Protein AF-A0A194X438-F1 (afdb_monomer_lite)

InterPro domains:
  IPR012942 SRR1-like domain [PF07985] (52-177)

Foldseek 3Di:
DDFQAFPPNLVPPPCSLPDPPRDPLVSLLVVLLVVCVVDCQLVVLLVVLVVLCVLQLVPQQQAEEEEDQACDDPCNNLSSNLNSSVRSSQVSSCVSPVNHLQHAEYEDQNHDPVNVVVCVRSSYDYDYPPVSLVVQALSYEYEYAPDPPVRVQVSVVPYQLLRGFKYKYLLVVVCVVVVVPPPPRVVNSCSNPPPLFWDKDQRDDPDPPVPDLPDDDSRSSSPSIMMIGGGDDDPVVVVLVVLVVVLVVLPDDDDSVVSVVLCPLCLVVDDPVVNVVVSVVLSCVVVVVDPQQPQNVCVVPDPDHDDPSNVVSSVVSVVVVVVVVVPDPPPPPVVVVVVPPDD

Organism: Mollisia scopiformis (NCBI:txid149040)

Radius of gyration: 25.29 Å; chains: 1; bounding box: 59×46×74 Å

Secondary structure (DSSP, 8-state):
---PPPSS-GGGSSSTTT-TTS-HHHHHHHHHHHHHHTSSHHHHHHHHHHHHHHHTTTS---EEEEES----TTTHHHHHHHHHHHHHHHHHHHHH-GGGGG-EEEE-TT--HHHHHHHHHTTPEE--TTGGGGG--TTEEEEETT--HHHHHHHHTTS-GGG-SEEEESHHHHHHHHHTT-TTSHHHHHHHH-TTT-EEEEPSS--SSSS------TTGGGTT-EEEE-----HHHHHHHHHHHHHHHTT--S-HHHHHHHHHTTGGGS-HHHHHHHHHHHHHHHTT-----HHHHHHHHSSSPPPHHHHHHHHHHHHHHHHHHTT---TTHHHHHHHTT--

Structure (mmCIF, N/CA/C/O backbone):
data_AF-A0A194X438-F1
#
_entry.id   AF-A0A194X438-F1
#
loop_
_atom_site.group_PDB
_atom_site.id
_atom_site.type_symbol
_atom_site.label_atom_id
_atom_site.label_alt_id
_atom_site.label_comp_id
_atom_site.label_asym_id
_atom_site.label_entity_id
_atom_site.label_seq_id
_atom_site.pdbx_PDB_ins_code
_atom_site.Cartn_x
_atom_site.Cartn_y
_atom_site.Cartn_z
_atom_site.occupancy
_atom_site.B_iso_or_equiv
_atom_site.auth_seq_id
_atom_site.auth_comp_id
_atom_site.auth_asym_id
_atom_site.auth_atom_id
_atom_site.pdbx_PDB_model_num
ATOM 1 N N . MET A 1 1 ? -13.568 -13.175 6.867 1.00 70.62 1 MET A N 1
ATOM 2 C CA . MET A 1 1 ? -12.682 -12.009 6.680 1.00 70.62 1 MET A CA 1
ATOM 3 C C . MET A 1 1 ? -12.094 -11.692 8.039 1.00 70.62 1 MET A C 1
ATOM 5 O O . MET A 1 1 ? -12.871 -11.565 8.975 1.00 70.62 1 MET A O 1
ATOM 9 N N . GLY A 1 2 ? -10.769 -11.725 8.172 1.00 89.81 2 GLY A N 1
ATOM 10 C CA . GLY A 1 2 ? -10.081 -11.497 9.446 1.00 89.81 2 GLY A CA 1
ATOM 11 C C . GLY A 1 2 ? -9.420 -10.122 9.487 1.00 89.81 2 GLY A C 1
ATOM 12 O O . GLY A 1 2 ? -9.150 -9.544 8.436 1.00 89.81 2 GLY A O 1
ATOM 13 N N . PHE A 1 3 ? -9.167 -9.636 10.698 1.00 96.06 3 PHE A N 1
ATOM 14 C CA . PHE A 1 3 ? -8.275 -8.512 10.989 1.00 96.06 3 PHE A CA 1
ATOM 15 C C . PHE A 1 3 ? -7.033 -9.051 11.705 1.00 96.06 3 PHE A C 1
ATOM 17 O O . PHE A 1 3 ? -6.977 -10.242 12.019 1.00 96.06 3 PHE A O 1
ATOM 24 N N . LEU A 1 4 ? -6.054 -8.189 11.981 1.00 95.00 4 LEU A N 1
ATOM 25 C CA . LEU A 1 4 ? -4.974 -8.537 12.904 1.00 95.00 4 LEU A CA 1
ATOM 26 C C . LEU A 1 4 ? -5.554 -8.977 14.255 1.00 95.00 4 LEU A C 1
ATOM 28 O O . LEU A 1 4 ? -6.541 -8.412 14.739 1.00 95.00 4 LEU A O 1
ATOM 32 N N . ASN A 1 5 ? -4.947 -10.020 14.820 1.00 91.12 5 ASN A N 1
ATOM 33 C CA . ASN A 1 5 ? -5.329 -10.547 16.122 1.00 91.12 5 ASN A CA 1
ATOM 34 C C . ASN A 1 5 ? -4.871 -9.593 17.225 1.00 91.12 5 ASN A C 1
ATOM 36 O O . ASN A 1 5 ? -3.810 -8.979 17.125 1.00 91.12 5 ASN A O 1
ATOM 40 N N . THR A 1 6 ? -5.642 -9.539 18.305 1.00 89.19 6 THR A N 1
ATOM 41 C CA . THR A 1 6 ? -5.235 -8.855 19.530 1.00 89.19 6 THR A CA 1
ATOM 42 C C . THR A 1 6 ? -4.402 -9.794 20.409 1.00 89.19 6 THR A C 1
ATOM 44 O O . THR A 1 6 ? -4.716 -10.975 20.556 1.00 89.19 6 THR A O 1
ATOM 47 N N . GLY A 1 7 ? -3.318 -9.285 20.992 1.00 83.31 7 GLY A N 1
ATOM 48 C CA . GLY A 1 7 ? -2.473 -10.008 21.941 1.00 83.31 7 GLY A CA 1
ATOM 49 C C . GLY A 1 7 ? -3.174 -10.202 23.284 1.00 83.31 7 GLY A C 1
ATOM 50 O O . GLY A 1 7 ? -3.055 -11.260 23.903 1.00 83.31 7 GLY A O 1
ATOM 51 N N . ILE A 1 8 ? -3.957 -9.207 23.709 1.00 79.88 8 ILE A N 1
ATOM 52 C CA . ILE A 1 8 ? -4.932 -9.344 24.789 1.00 79.88 8 ILE A CA 1
ATOM 53 C C . ILE A 1 8 ? -6.301 -9.539 24.124 1.00 79.88 8 ILE A C 1
ATOM 55 O O . ILE A 1 8 ? -6.783 -8.575 23.527 1.00 79.88 8 ILE A O 1
ATOM 59 N N . PRO A 1 9 ? -6.926 -10.733 24.217 1.00 66.81 9 PRO A N 1
ATOM 60 C CA . PRO A 1 9 ? -8.156 -11.088 23.501 1.00 66.81 9 PRO A CA 1
ATOM 61 C C . PRO A 1 9 ? -9.383 -10.367 24.079 1.00 66.81 9 PRO A C 1
ATOM 63 O O . PRO A 1 9 ? -10.290 -10.962 24.663 1.00 66.81 9 PRO A O 1
ATOM 66 N N . ASN A 1 10 ? -9.391 -9.047 23.934 1.00 68.31 10 ASN A N 1
ATOM 67 C CA . ASN A 1 10 ? -10.428 -8.136 24.394 1.00 68.31 10 ASN A CA 1
ATOM 68 C C . ASN A 1 10 ? -11.684 -8.232 23.524 1.00 68.31 10 ASN A C 1
ATOM 70 O O . ASN A 1 10 ? -12.777 -7.951 24.000 1.00 68.31 10 ASN A O 1
ATOM 74 N N . ASP A 1 11 ? -11.529 -8.667 22.275 1.00 64.88 11 ASP A N 1
ATOM 75 C CA . ASP A 1 11 ? -12.581 -8.894 21.282 1.00 64.88 11 ASP A CA 1
ATOM 76 C C . ASP A 1 11 ? -13.383 -10.186 21.511 1.00 64.88 11 ASP A C 1
ATOM 78 O O . ASP A 1 11 ? -14.483 -10.327 20.981 1.00 64.88 11 ASP A O 1
ATOM 82 N N . THR A 1 12 ? -12.871 -11.108 22.332 1.00 68.19 12 THR A N 1
ATOM 83 C CA . THR A 1 12 ? -13.559 -12.364 22.688 1.00 68.19 12 THR A CA 1
ATOM 84 C C . THR A 1 12 ? -14.463 -12.256 23.918 1.00 68.19 12 THR A C 1
ATOM 86 O O . THR A 1 12 ? -15.143 -13.224 24.273 1.00 68.19 12 THR A O 1
ATOM 89 N N . ALA A 1 13 ? -14.492 -11.097 24.587 1.00 71.88 13 ALA A N 1
ATOM 90 C CA . ALA A 1 13 ? -15.407 -10.876 25.700 1.00 71.88 13 ALA A CA 1
ATOM 91 C C . ALA A 1 13 ? -16.875 -10.979 25.223 1.00 71.88 13 ALA A C 1
ATOM 93 O O . ALA A 1 13 ? -17.168 -10.601 24.091 1.00 71.88 13 ALA A O 1
ATOM 94 N N . PRO A 1 14 ? -17.825 -11.432 26.068 1.00 73.56 14 PRO A N 1
ATOM 95 C CA . PRO A 1 14 ? -19.238 -11.542 25.679 1.00 73.56 14 PRO A CA 1
ATOM 96 C C . PRO A 1 14 ? -19.862 -10.212 25.230 1.00 73.56 14 PRO A C 1
ATOM 98 O O . PRO A 1 14 ? -20.803 -10.208 24.442 1.00 73.56 14 PRO A O 1
ATOM 101 N N . ASP A 1 15 ? -19.337 -9.099 25.748 1.00 83.69 15 ASP A N 1
ATOM 102 C CA . ASP A 1 15 ? -19.717 -7.736 25.383 1.00 83.69 15 ASP A CA 1
ATOM 103 C C . ASP A 1 15 ? -18.491 -6.809 25.503 1.00 83.69 15 ASP A C 1
ATOM 105 O O . ASP A 1 15 ? -18.269 -6.176 26.542 1.00 83.69 15 ASP A O 1
ATOM 109 N N . PRO A 1 16 ? -17.624 -6.775 24.478 1.00 80.06 16 PRO A N 1
ATOM 110 C CA . PRO A 1 16 ? -16.356 -6.060 24.556 1.00 80.06 16 PRO A CA 1
ATOM 111 C C . PRO A 1 16 ? -16.551 -4.537 24.559 1.00 80.06 16 PRO A C 1
ATOM 113 O O . PRO A 1 16 ? -15.740 -3.814 25.136 1.00 80.06 16 PRO A O 1
ATOM 116 N N . LEU A 1 17 ? -17.658 -4.042 23.991 1.00 86.38 17 LEU A N 1
ATOM 117 C CA . LEU A 1 17 ? -17.970 -2.612 23.930 1.00 86.38 17 LEU A CA 1
ATOM 118 C C . LEU A 1 17 ? -18.389 -2.043 25.290 1.00 86.38 17 LEU A C 1
ATOM 120 O O . LEU A 1 17 ? -18.107 -0.878 25.567 1.00 86.38 17 LEU A O 1
ATOM 124 N N . ASN A 1 18 ? -19.005 -2.857 26.151 1.00 86.25 18 ASN A N 1
ATOM 125 C CA . ASN A 1 18 ? -19.405 -2.447 27.500 1.00 86.25 18 ASN A CA 1
ATOM 126 C C . ASN A 1 18 ? -18.437 -2.917 28.600 1.00 86.25 18 ASN A C 1
ATOM 128 O O . ASN A 1 18 ? -18.652 -2.640 29.782 1.00 86.25 18 ASN A O 1
ATOM 132 N N . ASN A 1 19 ? -17.345 -3.598 28.243 1.00 84.06 19 ASN A N 1
ATOM 133 C CA . ASN A 1 19 ? -16.364 -4.084 29.207 1.00 84.06 19 ASN A CA 1
ATOM 134 C C . ASN A 1 19 ? -15.468 -2.940 29.722 1.00 84.06 19 ASN A C 1
ATOM 136 O O . ASN A 1 19 ? -14.736 -2.307 28.963 1.00 84.06 19 ASN A O 1
ATOM 140 N N . ALA A 1 20 ? -15.495 -2.692 31.034 1.00 85.62 20 ALA A N 1
ATOM 141 C CA . ALA A 1 20 ? -14.697 -1.646 31.682 1.00 85.62 20 ALA A CA 1
ATOM 142 C C . ALA A 1 20 ? -13.175 -1.873 31.589 1.00 85.62 20 ALA A C 1
ATOM 144 O O . ALA A 1 20 ? -12.414 -0.923 31.734 1.00 85.62 20 ALA A O 1
ATOM 145 N N . ASN A 1 21 ? -12.734 -3.109 31.336 1.00 86.50 21 ASN A N 1
ATOM 146 C CA . ASN A 1 21 ? -11.316 -3.456 31.223 1.00 86.50 21 ASN A CA 1
ATOM 147 C C . ASN A 1 21 ? -10.749 -3.246 29.812 1.00 86.50 21 ASN A C 1
ATOM 149 O O . ASN A 1 21 ? -9.543 -3.381 29.618 1.00 86.50 21 ASN A O 1
ATOM 153 N N . VAL A 1 22 ? -11.600 -2.949 28.826 1.00 86.62 22 VAL A N 1
ATOM 154 C CA . VAL A 1 22 ? -11.166 -2.668 27.455 1.00 86.62 22 VAL A CA 1
ATOM 155 C C . VAL A 1 22 ? -10.916 -1.161 27.328 1.00 86.62 22 VAL A C 1
ATOM 157 O O . VAL A 1 22 ? -11.828 -0.386 27.630 1.00 86.62 22 VAL A O 1
ATOM 160 N N . PRO A 1 23 ? -9.718 -0.722 26.895 1.00 91.69 23 PRO A N 1
ATOM 161 C CA . PRO A 1 23 ? -9.436 0.693 26.668 1.00 91.69 23 PRO A CA 1
ATOM 162 C C . PRO A 1 23 ? -10.434 1.333 25.694 1.00 91.69 23 PRO A C 1
ATOM 164 O O . PRO A 1 23 ? -10.858 0.698 24.728 1.00 91.69 23 PRO A O 1
ATOM 167 N N . GLU A 1 24 ? -10.781 2.605 25.904 1.00 93.00 24 GLU A N 1
ATOM 168 C CA . GLU A 1 24 ? -11.763 3.305 25.059 1.00 93.00 24 GLU A CA 1
ATOM 169 C C . GLU A 1 24 ? -11.352 3.346 23.581 1.00 93.00 24 GLU A C 1
ATOM 171 O O . GLU A 1 24 ? -12.199 3.171 22.707 1.00 93.00 24 GLU A O 1
ATOM 176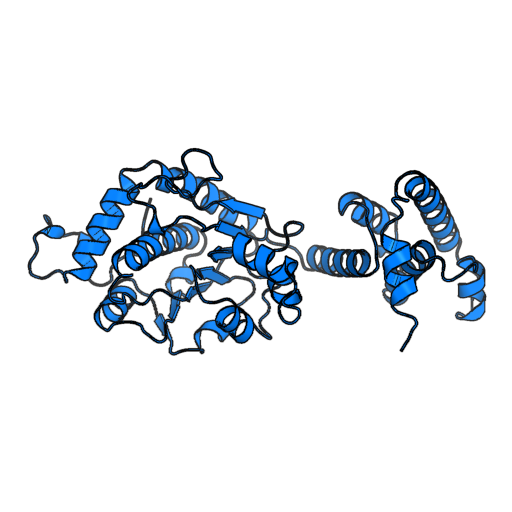 N N . LEU A 1 25 ? -10.056 3.489 23.284 1.00 94.12 25 LEU A N 1
ATOM 177 C CA . LEU A 1 25 ? -9.565 3.471 21.904 1.00 94.12 25 LEU A CA 1
ATOM 178 C C . LEU A 1 25 ? -9.780 2.105 21.224 1.00 94.12 25 LEU A C 1
ATOM 180 O O . LEU A 1 25 ? -10.182 2.051 20.064 1.00 94.12 25 LEU A O 1
ATOM 184 N N . GLU A 1 26 ? -9.597 1.001 21.956 1.00 94.06 26 GLU A N 1
ATOM 185 C CA . GLU A 1 26 ? -9.871 -0.354 21.453 1.00 94.06 26 GLU A CA 1
ATOM 186 C C . GLU A 1 26 ? -11.380 -0.557 21.233 1.00 94.06 26 GLU A C 1
ATOM 188 O O . GLU A 1 26 ? -11.784 -1.116 20.216 1.00 94.06 26 GLU A O 1
ATOM 193 N N . LYS A 1 27 ? -12.243 -0.033 22.117 1.00 93.44 27 LYS A N 1
ATOM 194 C CA . LYS A 1 27 ? -13.702 -0.044 21.891 1.00 93.44 27 LYS A CA 1
ATOM 195 C C . LYS A 1 27 ? -14.081 0.719 20.626 1.00 93.44 27 LYS A C 1
ATOM 197 O O . LYS A 1 27 ? -14.910 0.236 19.857 1.00 93.44 27 LYS A O 1
ATOM 202 N N . SER A 1 28 ? -13.480 1.884 20.394 1.00 94.94 28 SER A N 1
ATOM 203 C CA . SER A 1 28 ? -13.694 2.664 19.172 1.00 94.94 28 SER A CA 1
ATOM 204 C C . SER A 1 28 ? -13.231 1.902 17.930 1.00 94.94 28 SER A C 1
ATOM 206 O O . SER A 1 28 ? -13.975 1.838 16.954 1.00 94.94 28 SER A O 1
ATOM 208 N N . LEU A 1 29 ? -12.071 1.235 17.979 1.00 95.12 29 LEU A N 1
ATOM 209 C CA . LEU A 1 29 ? -11.618 0.358 16.895 1.00 95.12 29 LEU A CA 1
ATOM 210 C C . LEU A 1 29 ? -12.619 -0.774 16.622 1.00 95.12 29 LEU A C 1
ATOM 212 O O . LEU A 1 29 ? -12.930 -1.057 15.467 1.00 95.12 29 LEU A O 1
ATOM 216 N N . LEU A 1 30 ? -13.146 -1.421 17.667 1.00 93.94 30 LEU A N 1
ATOM 217 C CA . LEU A 1 30 ? -14.146 -2.482 17.527 1.00 93.94 30 LEU A CA 1
ATOM 218 C C . LEU A 1 30 ? -15.446 -1.976 16.889 1.00 93.94 30 LEU A C 1
ATOM 220 O O . LEU A 1 30 ? -16.010 -2.684 16.054 1.00 93.94 30 LEU A O 1
ATOM 224 N N . ARG A 1 31 ? -15.898 -0.760 17.225 1.00 94.38 31 ARG A N 1
ATOM 225 C CA . ARG A 1 31 ? -17.045 -0.124 16.551 1.00 94.38 31 ARG A CA 1
ATOM 226 C C . ARG A 1 31 ? -16.757 0.086 15.067 1.00 94.38 31 ARG A C 1
ATOM 228 O O . ARG A 1 31 ? -17.538 -0.378 14.244 1.00 94.38 31 ARG A O 1
ATOM 235 N N . TRP A 1 32 ? -15.602 0.654 14.717 1.00 95.25 32 TRP A N 1
ATOM 236 C CA . TRP A 1 32 ? -15.208 0.830 13.314 1.00 95.25 32 TRP A CA 1
ATOM 237 C C . TRP A 1 32 ? -15.096 -0.498 12.557 1.00 95.25 32 TRP A C 1
ATOM 239 O O . TRP A 1 32 ? -15.541 -0.587 11.417 1.00 95.25 32 TRP A O 1
ATOM 249 N N . LYS A 1 33 ? -14.583 -1.565 13.188 1.00 95.19 33 LYS A N 1
ATOM 250 C CA . LYS A 1 33 ? -14.590 -2.918 12.603 1.00 95.19 33 LYS A CA 1
ATOM 251 C C . LYS A 1 33 ? -16.018 -3.408 12.338 1.00 95.19 33 LYS A C 1
ATOM 253 O O . LYS A 1 33 ? -16.268 -3.959 11.269 1.00 95.19 33 LYS A O 1
ATOM 258 N N . GLN A 1 34 ? -16.946 -3.221 13.280 1.00 94.00 34 GLN A N 1
ATOM 259 C CA . GLN A 1 34 ? -18.353 -3.606 13.106 1.00 94.00 34 GLN A CA 1
ATOM 260 C C . GLN A 1 34 ? -19.025 -2.816 11.978 1.00 94.00 34 GLN A C 1
ATOM 262 O O . GLN A 1 34 ? -19.687 -3.415 11.133 1.00 94.00 34 GLN A O 1
ATOM 267 N N . GLU A 1 35 ? -18.821 -1.500 11.932 1.00 93.88 35 GLU A N 1
ATOM 268 C CA . GLU A 1 35 ? -19.366 -0.630 10.886 1.00 93.88 35 GLU A CA 1
ATOM 269 C C . GLU A 1 35 ? -18.799 -0.981 9.511 1.00 93.88 35 GLU A C 1
ATOM 271 O O . GLU A 1 35 ? -19.555 -1.159 8.560 1.00 93.88 35 GLU A O 1
ATOM 276 N N . TRP A 1 36 ? -17.483 -1.176 9.410 1.00 94.56 36 TRP A N 1
ATOM 277 C CA . TRP A 1 36 ? -16.820 -1.606 8.183 1.00 94.56 36 TRP A CA 1
ATOM 278 C C . TRP A 1 36 ? -17.367 -2.947 7.679 1.00 94.56 36 TRP A C 1
ATOM 280 O O . TRP A 1 36 ? -17.745 -3.058 6.511 1.00 94.56 36 TRP A O 1
ATOM 290 N N . LEU A 1 37 ? -17.496 -3.945 8.563 1.00 94.44 37 LEU A N 1
ATOM 291 C CA . LEU A 1 37 ? -18.059 -5.259 8.233 1.00 94.44 37 LEU A CA 1
ATOM 292 C C . LEU A 1 37 ? -19.540 -5.224 7.828 1.00 94.44 37 LEU A C 1
ATOM 294 O O . LEU A 1 37 ? -19.996 -6.152 7.161 1.00 94.44 37 LEU A O 1
ATOM 298 N N . ALA A 1 38 ? -20.286 -4.191 8.222 1.00 93.56 38 ALA A N 1
ATOM 299 C CA . ALA A 1 38 ? -21.681 -4.011 7.825 1.00 93.56 38 ALA A CA 1
ATOM 300 C C . ALA A 1 38 ? -21.836 -3.471 6.389 1.00 93.56 38 ALA A C 1
ATOM 302 O O . ALA A 1 38 ? -22.941 -3.488 5.846 1.00 93.56 38 ALA A O 1
ATOM 303 N N . THR A 1 39 ? -20.750 -3.005 5.765 1.00 92.19 39 THR A N 1
ATOM 304 C CA . THR A 1 39 ? -20.740 -2.527 4.374 1.00 92.19 39 THR A CA 1
ATOM 305 C C . THR A 1 39 ? -20.409 -3.645 3.373 1.00 92.19 39 THR A C 1
ATOM 307 O O . THR A 1 39 ? -20.091 -4.776 3.740 1.00 92.19 39 THR A O 1
ATOM 310 N N . GLN A 1 40 ? -20.443 -3.329 2.073 1.00 91.50 40 GLN A N 1
ATOM 311 C CA . GLN A 1 40 ? -19.964 -4.226 1.009 1.00 91.50 40 GLN A CA 1
ATOM 312 C C . GLN A 1 40 ? -18.437 -4.183 0.803 1.00 91.50 40 GLN A C 1
ATOM 314 O O . GLN A 1 40 ? -17.861 -5.101 0.212 1.00 91.50 40 GLN A O 1
ATOM 319 N N . TYR A 1 41 ? -17.771 -3.143 1.311 1.00 93.81 41 TYR A N 1
ATOM 320 C CA . TYR A 1 41 ? -16.358 -2.856 1.063 1.00 93.81 41 TYR A CA 1
ATOM 321 C C . TYR A 1 41 ? -15.381 -3.947 1.525 1.00 93.81 41 TYR A C 1
ATOM 323 O O . TYR A 1 41 ? -14.453 -4.236 0.768 1.00 93.81 41 TYR A O 1
ATOM 331 N N . PRO A 1 42 ? -15.577 -4.645 2.667 1.00 95.44 42 PRO A N 1
ATOM 332 C CA . PRO A 1 42 ? -14.698 -5.746 3.060 1.00 95.44 42 PRO A CA 1
ATOM 333 C C . PRO A 1 42 ? -14.599 -6.847 1.996 1.00 95.44 42 PRO A C 1
ATOM 335 O O . PRO A 1 42 ? -13.518 -7.399 1.781 1.00 95.44 42 PRO A O 1
ATOM 338 N N . VAL A 1 43 ? -15.718 -7.156 1.326 1.00 94.38 43 VAL A N 1
ATOM 339 C CA . VAL A 1 43 ? -15.797 -8.189 0.281 1.00 94.38 43 VAL A CA 1
ATOM 340 C C . VAL A 1 43 ? -15.104 -7.718 -0.994 1.00 94.38 43 VAL A C 1
ATOM 342 O O . VAL A 1 43 ? -14.415 -8.498 -1.651 1.00 94.38 43 VAL A O 1
ATOM 345 N N . GLU A 1 44 ? -15.279 -6.451 -1.363 1.00 94.62 44 GLU A N 1
ATOM 346 C CA . GLU A 1 44 ? -14.599 -5.856 -2.515 1.00 94.62 44 GLU A CA 1
ATOM 347 C C . GLU A 1 44 ? -13.089 -5.796 -2.296 1.00 94.62 44 GLU A C 1
ATOM 349 O O . GLU A 1 44 ? -12.328 -6.264 -3.145 1.00 94.62 44 GLU A O 1
ATOM 354 N N . LEU A 1 45 ? -12.661 -5.337 -1.118 1.00 96.12 45 LEU A N 1
ATOM 355 C CA . LEU A 1 45 ? -11.259 -5.307 -0.722 1.00 96.12 45 LEU A CA 1
ATOM 356 C C . LEU A 1 45 ? -10.662 -6.714 -0.749 1.00 96.12 45 LEU A C 1
ATOM 358 O O . LEU A 1 45 ? -9.564 -6.906 -1.262 1.00 96.12 45 LEU A O 1
ATOM 362 N N . GLN A 1 46 ? -11.404 -7.720 -0.278 1.00 96.69 46 GLN A N 1
ATOM 363 C CA . GLN A 1 46 ? -10.952 -9.107 -0.336 1.00 96.69 46 GLN A CA 1
ATOM 364 C C . GLN A 1 46 ? -10.685 -9.595 -1.763 1.00 96.69 46 GLN A C 1
ATOM 366 O O . GLN A 1 46 ? -9.716 -10.319 -1.988 1.00 96.69 46 GLN A O 1
ATOM 371 N N . LYS A 1 47 ? -11.504 -9.198 -2.743 1.00 96.56 47 LYS A N 1
ATOM 372 C CA . LYS A 1 47 ? -11.264 -9.554 -4.152 1.00 96.56 47 LYS A CA 1
ATOM 373 C C . LYS A 1 47 ? -9.974 -8.921 -4.674 1.00 96.56 47 LYS A C 1
ATOM 375 O O . LYS A 1 47 ? -9.217 -9.595 -5.369 1.00 96.56 47 LYS A O 1
ATOM 380 N N . VAL A 1 48 ? -9.718 -7.657 -4.326 1.00 96.94 48 VAL A N 1
ATOM 381 C CA . VAL A 1 48 ? -8.489 -6.948 -4.722 1.00 96.94 48 VAL A CA 1
ATOM 382 C C . VAL A 1 48 ? -7.267 -7.596 -4.071 1.00 96.94 48 VAL A C 1
ATOM 384 O O . VAL A 1 48 ? -6.342 -7.984 -4.778 1.00 96.94 48 VAL A O 1
ATOM 387 N N . VAL A 1 49 ? -7.288 -7.817 -2.753 1.00 98.00 49 VAL A N 1
ATOM 388 C CA . VAL A 1 49 ? -6.173 -8.452 -2.030 1.00 98.00 49 VAL A CA 1
ATOM 389 C C . VAL A 1 49 ? -5.930 -9.880 -2.513 1.00 98.00 49 VAL A C 1
ATOM 391 O O . VAL A 1 49 ? -4.780 -10.285 -2.661 1.00 98.00 49 VAL A O 1
ATOM 394 N N . ARG A 1 50 ? -6.982 -10.642 -2.840 1.00 97.50 50 ARG A N 1
ATOM 395 C CA . ARG A 1 50 ? -6.815 -11.979 -3.422 1.00 97.50 50 ARG A CA 1
ATOM 396 C C . ARG A 1 50 ? -6.078 -11.931 -4.758 1.00 97.50 50 ARG A C 1
ATOM 398 O O . ARG A 1 50 ? -5.166 -12.724 -4.957 1.00 97.50 50 ARG A O 1
ATOM 405 N N . ARG A 1 51 ? -6.428 -10.982 -5.631 1.00 97.12 51 ARG A N 1
ATOM 406 C CA . ARG A 1 51 ? -5.714 -10.770 -6.895 1.00 97.12 51 ARG A CA 1
ATOM 407 C C . ARG A 1 51 ? -4.248 -10.402 -6.660 1.00 97.12 51 ARG A C 1
ATOM 409 O O . ARG A 1 51 ? -3.399 -10.945 -7.349 1.00 97.12 51 ARG A O 1
ATOM 416 N N . ILE A 1 52 ? -3.954 -9.545 -5.680 1.00 97.44 52 ILE A N 1
ATOM 417 C CA . ILE A 1 52 ? -2.574 -9.185 -5.305 1.00 97.44 52 ILE A CA 1
ATOM 418 C C . ILE A 1 52 ? -1.786 -10.423 -4.864 1.00 97.44 52 ILE A C 1
ATOM 420 O O . ILE A 1 52 ? -0.651 -10.606 -5.290 1.00 97.44 52 ILE A O 1
ATOM 424 N N . ILE A 1 53 ? -2.391 -11.283 -4.037 1.00 97.38 53 ILE A N 1
ATOM 425 C CA . ILE A 1 53 ? -1.784 -12.548 -3.602 1.00 97.38 53 ILE A CA 1
ATOM 426 C C . ILE A 1 53 ? -1.470 -13.434 -4.809 1.00 97.38 53 ILE A C 1
ATOM 428 O O . ILE A 1 53 ? -0.345 -13.905 -4.926 1.00 97.38 53 ILE A O 1
ATOM 432 N N . ASP A 1 54 ? -2.435 -13.629 -5.712 1.00 96.25 54 ASP A N 1
ATOM 433 C CA . ASP A 1 54 ? -2.253 -14.478 -6.893 1.00 96.25 54 ASP A CA 1
ATOM 434 C C . ASP A 1 54 ? -1.180 -13.890 -7.844 1.00 96.25 54 ASP A C 1
ATOM 436 O O . ASP A 1 54 ? -0.307 -14.610 -8.323 1.00 96.25 54 ASP A O 1
ATOM 440 N N . ASP A 1 55 ? -1.182 -12.569 -8.056 1.00 94.69 55 ASP A N 1
ATOM 441 C CA . ASP A 1 55 ? -0.187 -11.840 -8.859 1.00 94.69 55 ASP A CA 1
ATOM 442 C C . ASP A 1 55 ? 1.230 -11.889 -8.249 1.00 94.69 55 ASP A C 1
ATOM 444 O O . ASP A 1 55 ? 2.216 -11.642 -8.951 1.00 94.69 55 ASP A O 1
ATOM 448 N N . ARG A 1 56 ? 1.349 -12.175 -6.946 1.00 94.62 56 ARG A N 1
ATOM 449 C CA . ARG A 1 56 ? 2.610 -12.200 -6.192 1.00 94.62 56 ARG A CA 1
ATOM 450 C C . ARG A 1 56 ? 2.946 -13.558 -5.575 1.00 94.62 56 ARG A C 1
ATOM 452 O O . ARG A 1 56 ? 3.811 -13.617 -4.709 1.00 94.62 56 ARG A O 1
ATOM 459 N N . ASP A 1 57 ? 2.345 -14.649 -6.041 1.00 94.62 57 ASP A N 1
ATOM 460 C CA . ASP A 1 57 ? 2.571 -15.998 -5.491 1.00 94.62 57 ASP A CA 1
ATOM 461 C C . ASP A 1 57 ? 4.064 -16.393 -5.468 1.00 94.62 57 ASP A C 1
ATOM 463 O O . ASP A 1 57 ? 4.561 -16.950 -4.492 1.00 94.62 57 ASP A O 1
ATOM 467 N N . ALA A 1 58 ? 4.822 -16.006 -6.502 1.00 92.06 58 ALA A N 1
ATOM 468 C CA . ALA A 1 58 ? 6.261 -16.268 -6.588 1.00 92.06 58 ALA A CA 1
ATOM 469 C C . ALA A 1 58 ? 7.127 -15.378 -5.673 1.00 92.06 58 ALA A C 1
ATOM 471 O O . ALA A 1 58 ? 8.263 -15.739 -5.364 1.00 92.06 58 ALA A O 1
ATOM 472 N N . GLN A 1 59 ? 6.627 -14.205 -5.270 1.00 93.62 59 GLN A N 1
ATOM 473 C CA . GLN A 1 59 ? 7.317 -13.249 -4.393 1.00 93.62 59 GLN A CA 1
ATOM 474 C C . GLN A 1 59 ? 6.311 -12.631 -3.408 1.00 93.62 59 GLN A C 1
ATOM 476 O O . GLN A 1 59 ? 5.917 -11.463 -3.568 1.00 93.62 59 GLN A O 1
ATOM 481 N N . PRO A 1 60 ? 5.846 -13.418 -2.416 1.00 96.19 60 PRO A N 1
ATOM 482 C CA . PRO A 1 60 ? 4.812 -12.972 -1.498 1.00 96.19 60 PRO A CA 1
ATOM 483 C C . PRO A 1 60 ? 5.274 -11.776 -0.671 1.00 96.19 60 PRO A C 1
ATOM 485 O O . PRO A 1 60 ? 6.440 -11.677 -0.290 1.00 96.19 60 PRO A O 1
ATOM 488 N N . ILE A 1 61 ? 4.334 -10.896 -0.333 1.00 97.50 61 ILE A N 1
ATOM 489 C CA . ILE A 1 61 ? 4.588 -9.766 0.566 1.00 97.50 61 ILE A CA 1
ATOM 490 C C . ILE A 1 61 ? 5.018 -10.314 1.931 1.00 97.50 61 ILE A C 1
ATOM 492 O O . ILE A 1 61 ? 4.331 -11.160 2.508 1.00 97.50 61 ILE A O 1
ATOM 496 N N . SER A 1 62 ? 6.171 -9.869 2.426 1.00 97.50 62 SER A N 1
ATOM 497 C CA . SER A 1 62 ? 6.815 -10.394 3.641 1.00 97.50 62 SER A CA 1
ATOM 498 C C . SER A 1 62 ? 7.028 -9.348 4.727 1.00 97.50 62 SER A C 1
ATOM 500 O O . SER A 1 62 ? 7.424 -9.713 5.834 1.00 97.50 62 SER A O 1
ATOM 502 N N . ASN A 1 63 ? 6.775 -8.079 4.415 1.00 98.06 63 ASN A N 1
ATOM 503 C CA . ASN A 1 63 ? 6.875 -6.959 5.337 1.00 98.06 63 ASN A CA 1
ATOM 504 C C . ASN A 1 63 ? 5.719 -5.972 5.109 1.00 98.06 63 ASN A C 1
ATOM 506 O O . ASN A 1 63 ? 5.259 -5.808 3.976 1.00 98.06 63 ASN A O 1
ATOM 510 N N . ALA A 1 64 ? 5.246 -5.319 6.167 1.00 98.56 64 ALA A N 1
ATOM 511 C CA . ALA A 1 64 ? 4.270 -4.239 6.099 1.00 98.56 64 ALA A CA 1
ATOM 512 C C . ALA A 1 64 ? 4.773 -3.027 6.884 1.00 98.56 64 ALA A C 1
ATOM 514 O O . ALA A 1 64 ? 5.090 -3.139 8.065 1.00 98.56 64 ALA A O 1
ATOM 515 N N . VAL A 1 65 ? 4.782 -1.864 6.242 1.00 98.44 65 VAL A N 1
ATOM 516 C CA . VAL A 1 65 ? 5.166 -0.585 6.843 1.00 98.44 65 VAL A CA 1
ATOM 517 C C . VAL A 1 65 ? 3.958 0.341 6.804 1.00 98.44 65 VAL A C 1
ATOM 519 O O . VAL A 1 65 ? 3.404 0.595 5.739 1.00 98.44 65 VAL A O 1
ATOM 522 N N . CYS A 1 66 ? 3.539 0.840 7.961 1.00 98.44 66 CYS A N 1
ATOM 523 C CA . CYS A 1 66 ? 2.422 1.763 8.116 1.00 98.44 66 CYS A CA 1
ATOM 524 C C . CYS A 1 66 ? 2.924 3.114 8.628 1.00 98.44 66 CYS A C 1
ATOM 526 O O . CYS A 1 66 ? 3.531 3.196 9.697 1.00 98.44 66 CYS A O 1
ATOM 528 N N . LEU A 1 67 ? 2.639 4.181 7.891 1.00 97.62 67 LEU A N 1
ATOM 529 C CA . LEU A 1 67 ? 3.083 5.539 8.187 1.00 97.62 67 LEU A CA 1
ATOM 530 C C . LEU A 1 67 ? 1.879 6.463 8.409 1.00 97.62 67 LEU A C 1
ATOM 532 O O . LEU A 1 67 ? 0.834 6.268 7.797 1.00 97.62 67 LEU A O 1
ATOM 536 N N . GLY A 1 68 ? 2.027 7.489 9.249 1.00 94.00 68 GLY A N 1
ATOM 537 C CA . GLY A 1 68 ? 1.075 8.612 9.302 1.00 94.00 68 GLY A CA 1
ATOM 538 C C . GLY A 1 68 ? -0.203 8.393 10.124 1.00 94.00 68 GLY A C 1
ATOM 539 O O . GLY A 1 68 ? -1.120 9.209 10.052 1.00 94.00 68 GLY A O 1
ATOM 540 N N . ILE A 1 69 ? -0.298 7.297 10.889 1.00 94.69 69 ILE A N 1
ATOM 541 C CA . ILE A 1 69 ? -1.441 7.018 11.771 1.00 94.69 69 ILE A CA 1
ATOM 542 C C . ILE A 1 69 ? -1.041 7.318 13.220 1.00 94.69 69 ILE A C 1
ATOM 544 O O . ILE A 1 69 ? -0.347 6.530 13.867 1.00 94.69 69 ILE A O 1
ATOM 548 N N . SER A 1 70 ? -1.495 8.458 13.742 1.00 92.69 70 SER A N 1
ATOM 549 C CA . SER A 1 70 ? -1.022 9.011 15.019 1.00 92.69 70 SER A CA 1
ATOM 550 C C . SER A 1 70 ? -2.049 8.934 16.151 1.00 92.69 70 SER A C 1
ATOM 552 O O . SER A 1 70 ? -1.681 8.828 17.326 1.00 92.69 70 SER A O 1
ATOM 554 N N . GLY A 1 71 ? -3.344 8.979 15.819 1.00 90.31 71 GLY A N 1
ATOM 555 C CA . GLY A 1 71 ? -4.423 9.110 16.796 1.00 90.31 71 GLY A CA 1
ATOM 556 C C . GLY A 1 71 ? -4.517 10.514 17.396 1.00 90.31 71 GLY A C 1
ATOM 557 O O . GLY A 1 71 ? -4.954 10.662 18.536 1.00 90.31 71 GLY A O 1
ATOM 558 N N . GLN A 1 72 ? -4.066 11.541 16.674 1.00 92.88 72 GLN A N 1
ATOM 559 C CA . GLN A 1 72 ? -4.146 12.924 17.131 1.00 92.88 72 GLN A CA 1
ATOM 560 C C . GLN A 1 72 ? -5.585 13.428 17.292 1.00 92.88 72 GLN A C 1
ATOM 562 O O . GLN A 1 72 ? -6.551 12.934 16.698 1.00 92.88 72 GLN A O 1
ATOM 567 N N . GLN A 1 73 ? -5.731 14.479 18.104 1.00 88.00 73 GLN A N 1
ATOM 568 C CA . GLN A 1 73 ? -7.016 15.138 18.292 1.00 88.00 73 GLN A CA 1
ATOM 569 C C . GLN A 1 73 ? -7.521 15.702 16.956 1.00 88.00 73 GLN A C 1
ATOM 571 O O . GLN A 1 73 ? -6.842 16.488 16.305 1.00 88.00 73 GLN A O 1
ATOM 576 N N . GLY A 1 74 ? -8.737 15.314 16.570 1.00 89.06 74 GLY A N 1
ATOM 577 C CA . GLY A 1 74 ? -9.353 15.714 15.302 1.00 89.06 74 GLY A CA 1
ATOM 578 C C . GLY A 1 74 ? -9.109 14.746 14.140 1.00 89.06 74 GLY A C 1
ATOM 579 O O . GLY A 1 74 ? -9.845 14.817 13.161 1.00 89.06 74 GLY A O 1
ATOM 580 N N . THR A 1 75 ? -8.159 13.809 14.257 1.00 91.06 75 THR A N 1
ATOM 581 C CA . THR A 1 75 ? -7.905 12.770 13.239 1.00 91.06 75 THR A CA 1
ATOM 582 C C . THR A 1 75 ? -8.170 11.352 13.733 1.00 91.06 75 THR A C 1
ATOM 584 O O . THR A 1 75 ? -8.283 10.453 12.910 1.00 91.06 75 THR A O 1
ATOM 587 N N . GLN A 1 76 ? -8.326 11.141 15.045 1.00 94.00 76 GLN A N 1
ATOM 588 C CA . GLN A 1 76 ? -8.431 9.809 15.653 1.00 94.00 76 GLN A CA 1
ATOM 589 C C . GLN A 1 76 ? -9.419 8.860 14.953 1.00 94.00 76 GLN A C 1
ATOM 591 O O . GLN A 1 76 ? -9.071 7.714 14.700 1.00 94.00 76 GLN A O 1
ATOM 596 N N . ASP A 1 77 ? -10.631 9.309 14.617 1.00 93.25 77 ASP A N 1
ATOM 597 C CA . ASP A 1 77 ? -11.624 8.447 13.959 1.00 93.25 77 ASP A CA 1
ATOM 598 C C . ASP A 1 77 ? -11.182 8.015 12.556 1.00 93.25 77 ASP A C 1
ATOM 600 O O . ASP A 1 77 ? -11.297 6.844 12.193 1.00 93.25 77 ASP A O 1
ATOM 604 N N . ARG A 1 78 ? -10.605 8.946 11.789 1.00 93.44 78 ARG A N 1
ATOM 605 C CA . ARG A 1 78 ? -10.012 8.662 10.478 1.00 93.44 78 ARG A CA 1
ATOM 606 C C . ARG A 1 78 ? -8.850 7.677 10.618 1.00 93.44 78 ARG A C 1
ATOM 608 O O . ARG A 1 78 ? -8.787 6.706 9.873 1.00 93.44 78 ARG A O 1
ATOM 615 N N . ASP A 1 79 ? -7.966 7.916 11.577 1.00 95.81 79 ASP A N 1
ATOM 616 C CA . ASP A 1 79 ? -6.772 7.111 11.835 1.00 95.81 79 ASP A CA 1
ATOM 617 C C . ASP A 1 79 ? -7.149 5.672 12.257 1.00 95.81 79 ASP A C 1
ATOM 619 O O . ASP A 1 79 ? -6.566 4.698 11.779 1.00 95.81 79 ASP A O 1
ATOM 623 N N . LEU A 1 80 ? -8.189 5.510 13.086 1.00 96.62 80 LEU A N 1
ATOM 624 C CA . LEU A 1 80 ? -8.732 4.195 13.447 1.00 96.62 80 LEU A CA 1
ATOM 625 C C . LEU A 1 80 ? -9.345 3.482 12.245 1.00 96.62 80 LEU A C 1
ATOM 627 O O . LEU A 1 80 ? -9.101 2.292 12.057 1.00 96.62 80 LEU A O 1
ATOM 631 N N . LEU A 1 81 ? -10.117 4.189 11.419 1.00 95.38 81 LEU A N 1
ATOM 632 C CA . LEU A 1 81 ? -10.700 3.618 10.209 1.00 95.38 81 LEU A CA 1
ATOM 633 C C . LEU A 1 81 ? -9.616 3.163 9.214 1.00 95.38 81 LEU A C 1
ATOM 635 O O . LEU A 1 81 ? -9.697 2.068 8.656 1.00 95.38 81 LEU A O 1
ATOM 639 N N . GLN A 1 82 ? -8.562 3.959 9.037 1.00 96.25 82 GLN A N 1
ATOM 640 C CA . GLN A 1 82 ? -7.388 3.583 8.247 1.00 96.25 82 GLN A CA 1
ATOM 641 C C . GLN A 1 82 ? -6.707 2.333 8.815 1.00 96.25 82 GLN A C 1
ATOM 643 O O . GLN A 1 82 ? -6.370 1.418 8.060 1.00 96.25 82 GLN A O 1
ATOM 648 N N . PHE A 1 83 ? -6.589 2.232 10.142 1.00 97.81 83 PHE A N 1
ATOM 649 C CA . PHE A 1 83 ? -6.054 1.036 10.786 1.00 97.81 83 PHE A CA 1
ATOM 650 C C . PHE A 1 83 ? -6.957 -0.200 10.621 1.00 97.81 83 PHE A C 1
ATOM 652 O O . PHE A 1 83 ? -6.450 -1.311 10.444 1.00 97.81 83 PHE A O 1
ATOM 659 N N . VAL A 1 84 ? -8.288 -0.047 10.600 1.00 97.44 84 VAL A N 1
ATOM 660 C CA . VAL A 1 84 ? -9.217 -1.148 10.270 1.00 97.44 84 VAL A CA 1
ATOM 661 C C . VAL A 1 84 ? -8.890 -1.726 8.895 1.00 97.44 84 VAL A C 1
ATOM 663 O O . VAL A 1 84 ? -8.726 -2.942 8.770 1.00 97.44 84 VAL A O 1
ATOM 666 N N . VAL A 1 85 ? -8.725 -0.873 7.884 1.00 97.56 85 VAL A N 1
ATOM 667 C CA . VAL A 1 85 ? -8.381 -1.310 6.524 1.00 97.56 85 VAL A CA 1
ATOM 668 C C . VAL A 1 85 ? -7.002 -1.954 6.482 1.00 97.56 85 VAL A C 1
ATOM 670 O O . VAL A 1 85 ? -6.874 -3.078 5.992 1.00 97.56 85 VAL A O 1
ATOM 673 N N . PHE A 1 86 ? -5.985 -1.283 7.030 1.00 98.44 86 PHE A N 1
ATOM 674 C CA . PHE A 1 86 ? -4.624 -1.812 7.103 1.00 98.44 86 PHE A CA 1
ATOM 675 C C . PHE A 1 86 ? -4.611 -3.209 7.736 1.00 98.44 86 PHE A C 1
ATOM 677 O O . PHE A 1 86 ? -4.119 -4.165 7.136 1.00 98.44 86 PHE A O 1
ATOM 684 N N . SER A 1 87 ? -5.245 -3.361 8.901 1.00 98.25 87 SER A N 1
ATOM 685 C CA . SER A 1 87 ? -5.293 -4.633 9.623 1.00 98.25 87 SER A CA 1
ATOM 686 C C . SER A 1 87 ? -6.016 -5.740 8.845 1.00 98.25 87 SER A C 1
ATOM 688 O O . SER A 1 87 ? -5.600 -6.898 8.917 1.00 98.25 87 SER A O 1
ATOM 690 N N . GLN A 1 88 ? -7.055 -5.420 8.062 1.00 98.06 88 GLN A N 1
ATOM 691 C CA . GLN A 1 88 ? -7.714 -6.402 7.198 1.00 98.06 88 GLN A CA 1
ATOM 692 C C . GLN A 1 88 ? -6.830 -6.809 6.012 1.00 98.06 88 GLN A C 1
ATOM 694 O O . GLN A 1 88 ? -6.808 -7.987 5.650 1.00 98.06 88 GLN A O 1
ATOM 699 N N . ILE A 1 89 ? -6.119 -5.865 5.385 1.00 98.56 89 ILE A N 1
ATOM 700 C CA . ILE A 1 89 ? -5.198 -6.167 4.278 1.00 98.56 89 ILE A CA 1
ATOM 701 C C . ILE A 1 89 ? -4.080 -7.079 4.785 1.00 98.56 89 ILE A C 1
ATOM 703 O O . ILE A 1 89 ? -3.873 -8.153 4.220 1.00 98.56 89 ILE A O 1
ATOM 707 N N . VAL A 1 90 ? -3.421 -6.710 5.888 1.00 98.56 90 VAL A N 1
ATOM 708 C CA . VAL A 1 90 ? -2.320 -7.499 6.459 1.00 98.56 90 VAL A CA 1
ATOM 709 C C . VAL A 1 90 ? -2.788 -8.898 6.852 1.00 98.56 90 VAL A C 1
ATOM 711 O O . VAL A 1 90 ? -2.143 -9.874 6.479 1.00 98.56 90 VAL A O 1
ATOM 714 N N . ALA A 1 91 ? -3.934 -9.038 7.525 1.00 98.06 91 ALA A N 1
ATOM 715 C CA . ALA A 1 91 ? -4.461 -10.354 7.896 1.00 98.06 91 ALA A CA 1
ATOM 716 C C . ALA A 1 91 ? -4.768 -11.240 6.676 1.00 98.06 91 ALA A C 1
ATOM 718 O O . ALA A 1 91 ? -4.623 -12.461 6.731 1.00 98.06 91 ALA A O 1
ATOM 719 N N . GLN A 1 92 ? -5.189 -10.643 5.559 1.00 98.06 92 GLN A N 1
ATOM 720 C CA . GLN A 1 92 ? -5.431 -11.372 4.318 1.00 98.06 92 GLN A CA 1
ATOM 721 C C . GLN A 1 92 ? -4.136 -11.793 3.625 1.00 98.06 92 GLN A C 1
ATOM 723 O O . GLN A 1 92 ? -4.026 -12.958 3.241 1.00 98.06 92 GLN A O 1
ATOM 728 N N . LEU A 1 93 ? -3.162 -10.886 3.514 1.00 98.19 93 LEU A N 1
ATOM 729 C CA . LEU A 1 93 ? -1.827 -11.176 2.982 1.00 98.19 93 LEU A CA 1
ATOM 730 C C . LEU A 1 93 ? -1.115 -12.253 3.817 1.00 98.19 93 LEU A C 1
ATOM 732 O O . LEU A 1 93 ? -0.516 -13.175 3.265 1.00 98.19 93 LEU A O 1
ATOM 736 N N . ALA A 1 94 ? -1.270 -12.210 5.142 1.00 98.00 94 ALA A N 1
ATOM 737 C CA . ALA A 1 94 ? -0.699 -13.179 6.072 1.00 98.00 94 ALA A CA 1
ATOM 738 C C . ALA A 1 94 ? -1.234 -14.610 5.892 1.00 98.00 94 ALA A C 1
ATOM 740 O O . ALA A 1 94 ? -0.541 -15.564 6.239 1.00 98.00 94 ALA A O 1
ATOM 741 N N . ASN A 1 95 ? -2.431 -14.792 5.318 1.00 96.56 95 ASN A N 1
ATOM 742 C CA . ASN A 1 95 ? -2.920 -16.135 4.981 1.00 96.56 95 ASN A CA 1
ATOM 743 C C . ASN A 1 95 ? -2.085 -16.788 3.871 1.00 96.56 95 ASN A C 1
ATOM 745 O O . ASN A 1 95 ? -1.990 -18.012 3.829 1.00 96.56 95 ASN A O 1
ATOM 749 N N . ALA A 1 96 ? -1.513 -15.984 2.968 1.00 95.81 96 ALA A N 1
ATOM 750 C CA . ALA A 1 96 ? -0.617 -16.459 1.918 1.00 95.81 96 ALA A CA 1
ATOM 751 C C . ALA A 1 96 ? 0.836 -16.536 2.405 1.00 95.81 96 ALA A C 1
ATOM 753 O O . ALA A 1 96 ? 1.545 -17.480 2.068 1.00 95.81 96 ALA A O 1
ATOM 754 N N . ASN A 1 97 ? 1.267 -15.577 3.232 1.00 97.81 97 ASN A N 1
ATOM 755 C CA . ASN A 1 97 ? 2.606 -15.554 3.811 1.00 97.81 97 ASN A CA 1
ATOM 756 C C . ASN A 1 97 ? 2.584 -15.220 5.314 1.00 97.81 97 ASN A C 1
ATOM 758 O O . ASN A 1 97 ? 2.656 -14.045 5.685 1.00 97.81 97 ASN A O 1
ATOM 762 N N . PRO A 1 98 ? 2.544 -16.231 6.202 1.00 97.69 98 PRO A N 1
ATOM 763 C CA . PRO A 1 98 ? 2.469 -16.012 7.647 1.00 97.69 98 PRO A CA 1
ATOM 764 C C . PRO A 1 98 ? 3.653 -15.243 8.250 1.00 97.69 98 PRO A C 1
ATOM 766 O O . PRO A 1 98 ? 3.499 -14.660 9.323 1.00 97.69 98 PRO A O 1
ATOM 769 N N . ILE A 1 99 ? 4.813 -15.206 7.575 1.00 97.88 99 ILE A N 1
ATOM 770 C CA . ILE A 1 99 ? 5.990 -14.434 8.019 1.00 97.88 99 ILE A CA 1
ATOM 771 C C . ILE A 1 99 ? 5.647 -12.947 8.175 1.00 97.88 99 ILE A C 1
ATOM 773 O O . ILE A 1 99 ? 6.165 -12.299 9.082 1.00 97.88 99 ILE A O 1
ATOM 777 N N . LEU A 1 100 ? 4.715 -12.432 7.363 1.00 97.88 100 LEU A N 1
ATOM 778 C CA . LEU A 1 100 ? 4.265 -11.042 7.417 1.00 97.88 100 LEU A CA 1
ATOM 779 C C . LEU A 1 100 ? 3.827 -10.609 8.824 1.00 97.88 100 LEU A C 1
ATOM 781 O O . LEU A 1 100 ? 4.082 -9.478 9.214 1.00 97.88 100 LEU A O 1
ATOM 785 N N . LEU A 1 101 ? 3.220 -11.503 9.615 1.00 97.25 101 LEU A N 1
ATOM 786 C CA . LEU A 1 101 ? 2.742 -11.175 10.965 1.00 97.25 101 LEU A CA 1
ATOM 787 C C . LEU A 1 101 ? 3.865 -10.835 11.952 1.00 97.25 101 LEU A C 1
ATOM 789 O O . LEU A 1 101 ? 3.593 -10.250 12.993 1.00 97.25 101 LEU A O 1
ATOM 793 N N . SER A 1 102 ? 5.109 -11.215 11.652 1.00 97.00 102 SER A N 1
ATOM 794 C CA . SER A 1 102 ? 6.277 -10.862 12.472 1.00 97.00 102 SER A CA 1
ATOM 795 C C . SER A 1 102 ? 6.948 -9.560 12.023 1.00 97.00 102 SER A C 1
ATOM 797 O O . SER A 1 102 ? 7.771 -9.025 12.760 1.00 97.00 102 SER A O 1
ATOM 799 N N . ASN A 1 103 ? 6.567 -9.039 10.852 1.00 97.75 103 ASN A N 1
ATOM 800 C CA . ASN A 1 103 ? 7.208 -7.921 10.165 1.00 97.75 103 ASN A CA 1
ATOM 801 C C . ASN A 1 103 ? 6.159 -6.845 9.845 1.00 97.75 103 ASN A C 1
ATOM 803 O O . ASN A 1 103 ? 5.835 -6.583 8.687 1.00 97.75 103 ASN A O 1
ATOM 807 N N . ILE A 1 104 ? 5.553 -6.285 10.892 1.00 98.50 104 ILE A N 1
ATOM 808 C CA . ILE A 1 104 ? 4.597 -5.183 10.779 1.00 98.50 104 ILE A CA 1
ATOM 809 C C . ILE A 1 104 ? 5.181 -4.005 11.538 1.00 98.50 104 ILE A C 1
ATOM 811 O O . ILE A 1 104 ? 5.242 -4.034 12.766 1.00 98.50 104 ILE A O 1
ATOM 815 N N . VAL A 1 105 ? 5.598 -2.976 10.817 1.00 98.38 105 VAL A N 1
ATOM 816 C CA . VAL A 1 105 ? 6.217 -1.775 11.368 1.00 98.38 105 VAL A CA 1
ATOM 817 C C . VAL A 1 105 ? 5.248 -0.612 11.245 1.00 98.38 105 VAL A C 1
ATOM 819 O O . VAL A 1 105 ? 4.634 -0.410 10.201 1.00 98.38 105 VAL A O 1
ATOM 822 N N . VAL A 1 106 ? 5.113 0.167 12.314 1.00 98.31 106 VAL A N 1
ATOM 823 C CA . VAL A 1 106 ? 4.312 1.388 12.337 1.00 98.31 106 VAL A CA 1
ATOM 824 C C . VAL A 1 106 ? 5.175 2.547 12.815 1.00 98.31 106 VAL A C 1
ATOM 826 O O . VAL A 1 106 ? 5.926 2.418 13.786 1.00 98.31 106 VAL A O 1
ATOM 829 N N . GLN A 1 107 ? 5.050 3.691 12.152 1.00 97.56 107 GLN A N 1
ATOM 830 C CA . GLN A 1 107 ? 5.749 4.913 12.519 1.00 97.56 107 GLN A CA 1
ATOM 831 C C . GLN A 1 107 ? 4.853 6.130 12.324 1.00 97.56 107 GLN A C 1
ATOM 833 O O . GLN A 1 107 ? 4.307 6.366 11.249 1.00 97.56 107 GLN A O 1
ATOM 838 N N . ASP A 1 108 ? 4.796 6.960 13.358 1.00 96.69 108 ASP A N 1
ATOM 839 C CA . ASP A 1 108 ? 4.301 8.323 13.263 1.00 96.69 108 ASP A CA 1
ATOM 840 C C . ASP A 1 108 ? 5.006 9.182 14.332 1.00 96.69 108 ASP A C 1
ATOM 842 O O . ASP A 1 108 ? 5.019 8.794 15.506 1.00 96.69 108 ASP A O 1
ATOM 846 N N . PRO A 1 109 ? 5.627 10.321 13.970 1.00 94.69 109 PRO A N 1
ATOM 847 C CA . PRO A 1 109 ? 6.368 11.157 14.920 1.00 94.69 109 PRO A CA 1
ATOM 848 C C . PRO A 1 109 ? 5.480 11.804 15.996 1.00 94.69 109 PRO A C 1
ATOM 850 O O . PRO A 1 109 ? 5.988 12.300 17.000 1.00 94.69 109 PRO A O 1
ATOM 853 N N . GLN A 1 110 ? 4.165 11.823 15.791 1.00 95.88 110 GLN A N 1
ATOM 854 C CA . GLN A 1 110 ? 3.167 12.417 16.672 1.00 95.88 110 GLN A CA 1
ATOM 855 C C . GLN A 1 110 ? 2.216 11.366 17.270 1.00 95.88 110 GLN A C 1
ATOM 857 O O . GLN A 1 110 ? 1.159 11.720 17.801 1.00 95.88 110 GLN A O 1
ATOM 862 N N . MET A 1 111 ? 2.595 10.083 17.220 1.00 97.25 111 MET A N 1
ATOM 863 C CA . MET A 1 111 ? 1.816 8.972 17.761 1.00 97.25 111 MET A CA 1
ATOM 864 C C . MET A 1 111 ? 1.482 9.173 19.242 1.00 97.25 111 MET A C 1
ATOM 866 O O . MET A 1 111 ? 2.368 9.319 20.090 1.00 97.25 111 MET A O 1
ATOM 870 N N . THR A 1 112 ? 0.192 9.125 19.573 1.00 97.56 112 THR A N 1
ATOM 871 C CA . THR A 1 112 ? -0.260 9.216 20.964 1.00 97.56 112 THR A CA 1
ATOM 872 C C . THR A 1 112 ? 0.079 7.940 21.748 1.00 97.56 112 THR A C 1
ATOM 874 O O . THR A 1 112 ? 0.191 6.858 21.161 1.00 97.56 112 THR A O 1
ATOM 877 N N . PRO A 1 113 ? 0.217 8.010 23.087 1.00 97.69 113 PRO A N 1
ATOM 878 C CA . PRO A 1 113 ? 0.452 6.821 23.910 1.00 97.69 113 PRO A CA 1
ATOM 879 C C . PRO A 1 113 ? -0.624 5.737 23.751 1.00 97.69 113 PRO A C 1
ATOM 881 O O . PRO A 1 113 ? -0.289 4.554 23.714 1.00 97.69 113 PRO A O 1
ATOM 884 N N . ASP A 1 114 ? -1.892 6.132 23.607 1.00 96.38 114 ASP A N 1
ATOM 885 C CA . ASP A 1 114 ? -3.007 5.193 23.447 1.00 96.38 114 ASP A CA 1
ATOM 886 C C . ASP A 1 114 ? -2.953 4.486 22.089 1.00 96.38 114 ASP A C 1
ATOM 888 O O . ASP A 1 114 ? -3.123 3.269 22.022 1.00 96.38 114 ASP A O 1
ATOM 892 N N . MET A 1 115 ? -2.642 5.218 21.013 1.00 97.50 115 MET A N 1
ATOM 893 C CA . MET A 1 115 ? -2.459 4.628 19.685 1.00 97.50 115 MET A CA 1
ATOM 894 C C . MET A 1 115 ? -1.230 3.705 19.648 1.00 97.50 115 MET A C 1
ATOM 896 O O . MET A 1 115 ? -1.293 2.606 19.099 1.00 97.50 115 MET A O 1
ATOM 900 N N . ARG A 1 116 ? -0.132 4.084 20.318 1.00 97.94 116 ARG A N 1
ATOM 901 C CA . ARG A 1 116 ? 1.043 3.214 20.496 1.00 97.94 116 ARG A CA 1
ATOM 902 C C . ARG A 1 116 ? 0.672 1.906 21.201 1.00 97.94 116 ARG A C 1
ATOM 904 O O . ARG A 1 116 ? 1.077 0.834 20.755 1.00 97.94 116 ARG A O 1
ATOM 911 N N . ALA A 1 117 ? -0.096 1.983 22.288 1.00 96.50 117 ALA A N 1
ATOM 912 C CA . ALA A 1 117 ? -0.564 0.808 23.020 1.00 96.50 117 ALA A CA 1
ATOM 913 C C . ALA A 1 117 ? -1.495 -0.070 22.168 1.00 96.50 117 ALA A C 1
ATOM 915 O O . ALA A 1 117 ? -1.376 -1.295 22.211 1.00 96.50 117 ALA A O 1
ATOM 916 N N . LEU A 1 118 ? -2.368 0.548 21.362 1.00 96.38 118 LEU A N 1
ATOM 917 C CA . LEU A 1 118 ? -3.220 -0.144 20.398 1.00 96.38 118 LEU A CA 1
ATOM 918 C C . LEU A 1 118 ? -2.367 -0.940 19.402 1.00 96.38 118 LEU A C 1
ATOM 920 O O . LEU A 1 118 ? -2.493 -2.155 19.334 1.00 96.38 118 LEU A O 1
ATOM 924 N N . PHE A 1 119 ? -1.439 -0.305 18.688 1.00 97.62 119 PHE A N 1
ATOM 925 C CA . PHE A 1 119 ? -0.590 -0.997 17.712 1.00 97.62 119 PHE A CA 1
ATOM 926 C C . PHE A 1 119 ? 0.198 -2.166 18.314 1.00 97.62 119 PHE A C 1
ATOM 928 O O . PHE A 1 119 ? 0.204 -3.258 17.744 1.00 97.62 119 PHE A O 1
ATOM 935 N N . LEU A 1 120 ? 0.795 -1.979 19.495 1.00 97.06 120 LEU A N 1
ATOM 936 C CA . LEU A 1 120 ? 1.487 -3.056 20.210 1.00 97.06 120 LEU A CA 1
ATOM 937 C C . LEU A 1 120 ? 0.538 -4.216 20.551 1.00 97.06 120 LEU A C 1
ATOM 939 O O . LEU A 1 120 ? 0.912 -5.380 20.413 1.00 97.06 120 LEU A O 1
ATOM 943 N N . ASN A 1 121 ? -0.702 -3.915 20.953 1.00 95.75 121 ASN A N 1
ATOM 944 C CA . ASN A 1 121 ? -1.723 -4.932 21.204 1.00 95.75 121 ASN A CA 1
ATOM 945 C C . ASN A 1 121 ? -2.112 -5.705 19.933 1.00 95.75 121 ASN A C 1
ATOM 947 O O . ASN A 1 121 ? -2.511 -6.856 20.037 1.00 95.75 121 ASN A O 1
ATOM 951 N N . HIS A 1 122 ? -1.971 -5.125 18.741 1.00 96.38 122 HIS A N 1
ATOM 952 C CA . HIS A 1 122 ? -2.248 -5.789 17.456 1.00 96.38 122 HIS A CA 1
ATOM 953 C C . HIS A 1 122 ? -0.989 -6.395 16.802 1.00 96.38 122 HIS A C 1
ATOM 955 O O . HIS A 1 122 ? -1.003 -6.739 15.621 1.00 96.38 122 HIS A O 1
ATOM 961 N N . GLY A 1 123 ? 0.099 -6.552 17.568 1.00 96.44 123 GLY A N 1
ATOM 962 C CA . GLY A 1 123 ? 1.327 -7.224 17.126 1.00 96.44 123 GLY A CA 1
ATOM 963 C C . GLY A 1 123 ? 2.253 -6.371 16.257 1.00 96.44 123 GLY A C 1
ATOM 964 O O . GLY A 1 123 ? 3.194 -6.902 15.673 1.00 96.44 123 GLY A O 1
ATOM 965 N N . CYS A 1 124 ? 2.010 -5.063 16.165 1.00 98.19 124 CYS A N 1
ATOM 966 C CA . CYS A 1 124 ? 2.869 -4.155 15.419 1.00 98.19 124 CYS A CA 1
ATOM 967 C C . CYS A 1 124 ? 4.126 -3.786 16.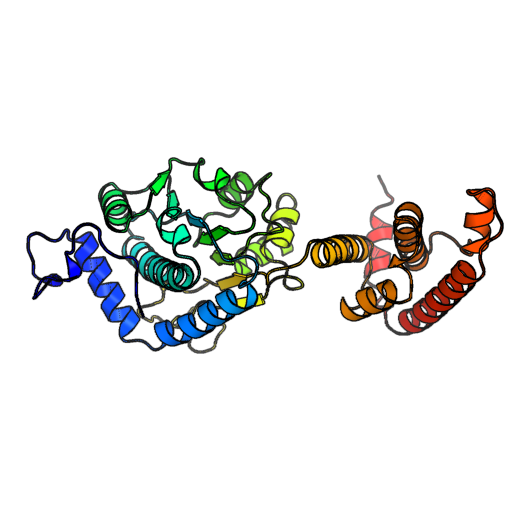217 1.00 98.19 124 CYS A C 1
ATOM 969 O O . CYS A 1 124 ? 4.092 -3.609 17.436 1.00 98.19 124 CYS A O 1
ATOM 971 N N . GLN A 1 125 ? 5.226 -3.585 15.504 1.00 98.31 125 GLN A N 1
ATOM 972 C CA . GLN A 1 125 ? 6.447 -2.982 16.013 1.00 98.31 125 GLN A CA 1
ATOM 973 C C . GLN A 1 125 ? 6.381 -1.471 15.792 1.00 98.31 125 GLN A C 1
ATOM 975 O O . GLN A 1 125 ? 6.003 -1.013 14.715 1.00 98.31 125 GLN A O 1
ATOM 980 N N . ILE A 1 126 ? 6.751 -0.692 16.804 1.00 98.25 126 ILE A N 1
ATOM 981 C CA . ILE A 1 126 ? 6.762 0.769 16.709 1.00 98.25 126 ILE A CA 1
ATOM 982 C C . ILE A 1 126 ? 8.190 1.241 16.497 1.00 98.25 126 ILE A C 1
ATOM 984 O O . ILE A 1 126 ? 9.067 0.929 17.304 1.00 98.25 126 ILE A O 1
ATOM 988 N N . MET A 1 127 ? 8.402 2.016 15.440 1.00 97.75 127 MET A N 1
ATOM 989 C CA . MET A 1 127 ? 9.684 2.639 15.138 1.00 97.75 127 MET A CA 1
ATOM 990 C C . MET A 1 127 ? 9.596 4.158 15.262 1.00 97.75 127 MET A C 1
ATOM 992 O O . MET A 1 127 ? 8.556 4.769 15.020 1.00 97.75 127 MET A O 1
ATOM 996 N N . GLU A 1 128 ? 10.708 4.767 15.663 1.00 96.56 128 GLU A N 1
ATOM 997 C CA . GLU A 1 128 ? 10.835 6.220 15.751 1.00 96.56 128 GLU A CA 1
ATOM 998 C C . GLU A 1 128 ? 11.184 6.800 14.377 1.00 96.56 128 GLU A C 1
ATOM 1000 O O . GLU A 1 128 ? 11.999 6.234 13.653 1.00 96.56 128 GLU A O 1
ATOM 1005 N N . SER A 1 129 ? 10.607 7.949 14.025 1.00 93.69 129 SER A N 1
ATOM 1006 C CA . SER A 1 129 ? 10.872 8.594 12.733 1.00 93.69 129 SER A CA 1
ATOM 1007 C C . SER A 1 129 ? 12.339 9.015 12.582 1.00 93.69 129 SER A C 1
ATOM 1009 O O . SER A 1 129 ? 12.856 9.669 13.492 1.00 93.69 129 SER A O 1
ATOM 1011 N N . PRO A 1 130 ? 13.016 8.727 11.446 1.00 95.19 130 PRO A N 1
ATOM 1012 C CA . PRO A 1 130 ? 12.512 8.130 10.196 1.00 95.19 130 PRO A CA 1
ATOM 1013 C C . PRO A 1 130 ? 12.844 6.626 10.013 1.00 95.19 130 PRO A C 1
ATOM 1015 O O . PRO A 1 130 ? 12.955 6.158 8.884 1.00 95.19 130 PRO A O 1
ATOM 1018 N N . ALA A 1 131 ? 13.064 5.855 11.080 1.00 96.75 131 ALA A N 1
ATOM 1019 C CA . ALA A 1 131 ? 13.638 4.508 10.993 1.00 96.75 131 ALA A CA 1
ATOM 1020 C C . ALA A 1 131 ? 12.812 3.499 10.169 1.00 96.75 131 ALA A C 1
ATOM 1022 O O . ALA A 1 131 ? 13.401 2.661 9.495 1.00 96.75 131 ALA A O 1
ATOM 1023 N N . ALA A 1 132 ? 11.481 3.599 10.152 1.00 96.81 132 ALA A N 1
ATOM 1024 C CA . ALA A 1 132 ? 10.620 2.674 9.409 1.00 96.81 132 ALA A CA 1
ATOM 1025 C C . ALA A 1 132 ? 10.814 2.728 7.887 1.00 96.81 132 ALA A C 1
ATOM 1027 O O . ALA A 1 132 ? 10.465 1.773 7.198 1.00 96.81 132 ALA A O 1
ATOM 1028 N N . PHE A 1 133 ? 11.375 3.815 7.347 1.00 95.81 133 PHE A N 1
ATOM 1029 C CA . PHE A 1 133 ? 11.668 3.894 5.916 1.00 95.81 133 PHE A CA 1
ATOM 1030 C C . PHE A 1 133 ? 12.754 2.903 5.482 1.00 95.81 133 PHE A C 1
ATOM 1032 O O . PHE A 1 133 ? 12.701 2.414 4.359 1.00 95.81 133 PHE A O 1
ATOM 1039 N N . ALA A 1 134 ? 13.681 2.545 6.378 1.00 95.69 134 ALA A N 1
ATOM 1040 C CA . ALA A 1 134 ? 14.717 1.548 6.100 1.00 95.69 134 ALA A CA 1
ATOM 1041 C C . ALA A 1 134 ? 14.160 0.119 5.955 1.00 95.69 134 ALA A C 1
ATOM 1043 O O . ALA A 1 134 ? 14.862 -0.767 5.483 1.00 95.69 134 ALA A O 1
ATOM 1044 N N . GLU A 1 135 ? 12.903 -0.100 6.346 1.00 96.50 135 GLU A N 1
ATOM 1045 C CA . GLU A 1 135 ? 12.196 -1.376 6.204 1.00 96.50 135 GLU A CA 1
ATOM 1046 C C . GLU A 1 135 ? 11.440 -1.459 4.858 1.00 96.50 135 GLU A C 1
ATOM 1048 O O . GLU A 1 135 ? 10.785 -2.457 4.540 1.00 96.50 135 GLU A O 1
ATOM 1053 N N . VAL A 1 136 ? 11.477 -0.403 4.037 1.00 95.44 136 VAL A N 1
ATOM 1054 C CA . VAL A 1 136 ? 10.818 -0.396 2.726 1.00 95.44 136 VAL A CA 1
ATOM 1055 C C . VAL A 1 136 ? 11.687 -1.128 1.700 1.00 95.44 136 VAL A C 1
ATOM 1057 O O . VAL A 1 136 ? 12.588 -0.571 1.083 1.00 95.44 136 VAL A O 1
ATOM 1060 N N . GLU A 1 137 ? 11.364 -2.402 1.497 1.00 92.25 137 GLU A N 1
ATOM 1061 C CA . GLU A 1 137 ? 12.035 -3.336 0.598 1.00 92.25 137 GLU A CA 1
ATOM 1062 C C . GLU A 1 137 ? 11.126 -3.747 -0.586 1.00 92.25 137 GLU A C 1
ATOM 1064 O O . GLU A 1 137 ? 9.915 -3.500 -0.571 1.00 92.25 137 GLU A O 1
ATOM 1069 N N . PRO A 1 138 ? 11.652 -4.457 -1.608 1.00 91.25 138 PRO A N 1
ATOM 1070 C CA . PRO A 1 138 ? 10.858 -4.933 -2.747 1.00 91.25 138 PRO A CA 1
ATOM 1071 C C . PRO A 1 138 ? 9.580 -5.720 -2.396 1.00 91.25 138 PRO A C 1
ATOM 1073 O O . PRO A 1 138 ? 8.586 -5.654 -3.108 1.00 91.25 138 PRO A O 1
ATOM 1076 N N . ASN A 1 139 ? 9.562 -6.478 -1.296 1.00 94.81 139 ASN A N 1
ATOM 1077 C CA . ASN A 1 139 ? 8.388 -7.262 -0.879 1.00 94.81 139 ASN A CA 1
ATOM 1078 C C . ASN A 1 139 ? 7.588 -6.597 0.250 1.00 94.81 139 ASN A C 1
ATOM 1080 O O . ASN A 1 139 ? 6.893 -7.285 1.005 1.00 94.81 139 ASN A O 1
ATOM 1084 N N . THR A 1 140 ? 7.678 -5.270 0.359 1.00 97.31 140 THR A N 1
ATOM 1085 C CA . THR A 1 140 ? 6.960 -4.483 1.361 1.00 97.31 140 THR A CA 1
ATOM 1086 C C . THR A 1 140 ? 5.581 -4.046 0.865 1.00 97.31 140 THR A C 1
ATOM 1088 O O . THR A 1 140 ? 5.402 -3.598 -0.269 1.00 97.31 140 THR A O 1
ATOM 1091 N N . PHE A 1 141 ? 4.595 -4.158 1.753 1.00 98.25 141 PHE A N 1
ATOM 1092 C CA . PHE A 1 141 ? 3.348 -3.408 1.694 1.00 98.25 141 PHE A CA 1
ATOM 1093 C C . PHE A 1 141 ? 3.526 -2.087 2.450 1.00 98.25 141 PHE A C 1
ATOM 1095 O O . PHE A 1 141 ? 3.595 -2.081 3.676 1.00 98.25 141 PHE A O 1
ATOM 1102 N N . LEU A 1 142 ? 3.586 -0.974 1.724 1.00 98.00 142 LEU A N 1
ATOM 1103 C CA . LEU A 1 142 ? 3.639 0.369 2.290 1.00 98.00 142 LEU A CA 1
ATOM 1104 C C . LEU A 1 142 ? 2.229 0.968 2.368 1.00 98.00 142 LEU A C 1
ATOM 1106 O O . LEU A 1 142 ? 1.580 1.197 1.350 1.00 98.00 142 LEU A O 1
ATOM 1110 N N . PHE A 1 143 ? 1.759 1.239 3.580 1.00 98.25 143 PHE A N 1
ATOM 1111 C CA . PHE A 1 143 ? 0.508 1.935 3.860 1.00 98.25 143 PHE A CA 1
ATOM 1112 C C . PHE A 1 143 ? 0.836 3.335 4.379 1.00 98.25 143 PHE A C 1
ATOM 1114 O O . PHE A 1 143 ? 1.349 3.483 5.484 1.00 98.25 143 PHE A O 1
ATOM 1121 N N . SER A 1 144 ? 0.583 4.362 3.576 1.00 96.31 144 SER A N 1
ATOM 1122 C CA . SER A 1 144 ? 1.012 5.737 3.852 1.00 96.31 144 SER A CA 1
ATOM 1123 C C . SER A 1 144 ? -0.110 6.742 3.559 1.00 96.31 144 SER A C 1
ATOM 1125 O O . SER A 1 144 ? 0.010 7.559 2.642 1.00 96.31 144 SER A O 1
ATOM 1127 N N . PRO A 1 145 ? -1.243 6.677 4.281 1.00 92.25 145 PRO A N 1
ATOM 1128 C CA . PRO A 1 145 ? -2.371 7.571 4.058 1.00 92.25 145 PRO A CA 1
ATOM 1129 C C . PRO A 1 145 ? -2.025 9.010 4.453 1.00 92.25 145 PRO A C 1
ATOM 1131 O O . PRO A 1 145 ? -1.775 9.295 5.620 1.00 92.25 145 PRO A O 1
ATOM 1134 N N . PHE A 1 146 ? -2.078 9.937 3.495 1.00 85.06 146 PHE A N 1
ATOM 1135 C CA . PHE A 1 146 ? -1.944 11.381 3.738 1.00 85.06 146 PHE A CA 1
ATOM 1136 C C . PHE A 1 146 ? -0.651 11.808 4.453 1.00 85.06 146 PHE A C 1
ATOM 1138 O O . PHE A 1 146 ? -0.614 12.874 5.069 1.00 85.06 146 PHE A O 1
ATOM 1145 N N . VAL A 1 147 ? 0.413 11.005 4.368 1.00 89.00 147 VAL A N 1
ATOM 1146 C CA . VAL A 1 147 ? 1.755 11.468 4.739 1.00 89.00 147 VAL A CA 1
ATOM 1147 C C . VAL A 1 147 ? 2.146 12.559 3.752 1.00 89.00 147 VAL A C 1
ATOM 1149 O O . VAL A 1 147 ? 1.982 12.382 2.544 1.00 89.00 147 VAL A O 1
ATOM 1152 N N . GLU A 1 148 ? 2.634 13.695 4.257 1.00 87.56 148 GLU A N 1
ATOM 1153 C CA . GLU A 1 148 ? 3.017 14.789 3.369 1.00 87.56 148 GLU A CA 1
ATOM 1154 C C . GLU A 1 148 ? 4.101 14.310 2.386 1.00 87.56 148 GLU A C 1
ATOM 1156 O O . GLU A 1 148 ? 5.084 13.697 2.823 1.00 87.56 148 GLU A O 1
ATOM 1161 N N . PRO A 1 149 ? 3.945 14.598 1.081 1.00 87.88 149 PRO A N 1
ATOM 1162 C CA . PRO A 1 149 ? 4.843 14.120 0.033 1.00 87.88 149 PRO A CA 1
ATOM 1163 C C . PRO A 1 149 ? 6.317 14.368 0.355 1.00 87.88 149 PRO A C 1
ATOM 1165 O O . PRO A 1 149 ? 7.116 13.442 0.295 1.00 87.88 149 PRO A O 1
ATOM 1168 N N . MET A 1 150 ? 6.655 15.568 0.839 1.00 86.88 150 MET A N 1
ATOM 1169 C CA . MET A 1 150 ? 8.024 15.928 1.226 1.00 86.88 150 MET A CA 1
ATOM 1170 C C . MET A 1 150 ? 8.644 14.947 2.238 1.00 86.88 150 MET A C 1
ATOM 1172 O O . MET A 1 150 ? 9.824 14.620 2.131 1.00 86.88 150 MET A O 1
ATOM 1176 N N . TYR A 1 151 ? 7.884 14.463 3.227 1.00 90.69 151 TYR A N 1
ATOM 1177 C CA . TYR A 1 151 ? 8.399 13.496 4.204 1.00 90.69 151 TYR A CA 1
ATOM 1178 C C . TYR A 1 151 ? 8.458 12.082 3.635 1.00 90.69 151 TYR A C 1
ATOM 1180 O O . TYR A 1 151 ? 9.402 11.348 3.930 1.00 90.69 151 TYR A O 1
ATOM 1188 N N . LEU A 1 152 ? 7.462 11.708 2.828 1.00 91.75 152 LEU A N 1
ATOM 1189 C CA . LEU A 1 152 ? 7.411 10.409 2.169 1.00 91.75 152 LEU A CA 1
ATOM 1190 C C . LEU A 1 152 ? 8.596 10.245 1.211 1.00 91.75 152 LEU A C 1
ATOM 1192 O O . LEU A 1 152 ? 9.347 9.284 1.334 1.00 91.75 152 LEU A O 1
ATOM 1196 N N . PHE A 1 153 ? 8.810 11.203 0.313 1.00 89.88 153 PHE A N 1
ATOM 1197 C CA . PHE A 1 153 ? 9.869 11.148 -0.692 1.00 89.88 153 PHE A CA 1
ATOM 1198 C C . PHE A 1 153 ? 11.259 11.254 -0.075 1.00 89.88 153 PHE A C 1
ATOM 1200 O O . PHE A 1 153 ? 12.136 10.455 -0.399 1.00 89.88 153 PHE A O 1
ATOM 1207 N N . LEU A 1 154 ? 11.450 12.143 0.906 1.00 89.00 154 LEU A N 1
ATOM 1208 C CA . LEU A 1 154 ? 12.720 12.223 1.624 1.00 89.00 154 LEU A CA 1
ATOM 1209 C C . LEU A 1 154 ? 13.057 10.911 2.349 1.00 89.00 154 LEU A C 1
ATOM 1211 O O . LEU A 1 154 ? 14.222 10.522 2.381 1.00 89.00 154 LEU A O 1
ATOM 1215 N N . GLY A 1 155 ? 12.059 10.240 2.930 1.00 90.44 155 GLY A N 1
ATOM 1216 C CA . GLY A 1 155 ? 12.245 8.956 3.605 1.00 90.44 155 GLY A CA 1
ATOM 1217 C C . GLY A 1 155 ? 12.485 7.792 2.643 1.00 90.44 155 GLY A C 1
ATOM 1218 O O . GLY A 1 155 ? 13.287 6.911 2.937 1.00 90.44 155 GLY A O 1
ATOM 1219 N N . LEU A 1 156 ? 11.825 7.800 1.484 1.00 91.62 156 LEU A N 1
ATOM 1220 C CA . LEU A 1 156 ? 11.973 6.778 0.444 1.00 91.62 156 LEU A CA 1
ATOM 1221 C C . LEU A 1 156 ? 13.207 6.971 -0.440 1.00 91.62 156 LEU A C 1
ATOM 1223 O O . LEU A 1 156 ? 13.536 6.089 -1.235 1.00 91.62 156 LEU A O 1
ATOM 1227 N N . LYS A 1 157 ? 13.911 8.094 -0.293 1.00 88.25 157 LYS A N 1
ATOM 1228 C CA . LYS A 1 157 ? 15.169 8.330 -0.984 1.00 88.25 157 LYS A CA 1
ATOM 1229 C C . LYS A 1 157 ? 16.149 7.189 -0.698 1.00 88.25 157 LYS A C 1
ATOM 1231 O O . LYS A 1 157 ? 16.308 6.751 0.442 1.00 88.25 157 LYS A O 1
ATOM 1236 N N . ASP A 1 158 ? 16.786 6.704 -1.758 1.00 85.88 158 ASP A N 1
ATOM 1237 C CA . ASP A 1 158 ? 17.726 5.578 -1.745 1.00 85.88 158 ASP A CA 1
ATOM 1238 C C . ASP A 1 158 ? 17.109 4.201 -1.398 1.00 85.88 158 ASP A C 1
ATOM 1240 O O . ASP A 1 158 ? 17.839 3.211 -1.321 1.00 85.88 158 ASP A O 1
ATOM 1244 N N . GLN A 1 159 ? 15.783 4.100 -1.229 1.00 87.25 159 GLN A N 1
ATOM 1245 C CA . GLN A 1 159 ? 15.086 2.818 -1.075 1.00 87.25 159 GLN A CA 1
ATOM 1246 C C . GLN A 1 159 ? 14.747 2.213 -2.446 1.00 87.25 159 GLN A C 1
ATOM 1248 O O . GLN A 1 159 ? 14.522 2.931 -3.419 1.00 87.25 159 GLN A O 1
ATOM 1253 N N . SER A 1 160 ? 14.664 0.882 -2.538 1.00 83.31 160 SER A N 1
ATOM 1254 C CA . SER A 1 160 ? 14.295 0.169 -3.780 1.00 83.31 160 SER A CA 1
ATOM 1255 C C . SER A 1 160 ? 12.782 0.189 -4.041 1.00 83.31 160 SER A C 1
ATOM 1257 O O . SER A 1 160 ? 12.122 -0.853 -4.126 1.00 83.31 160 SER A O 1
ATOM 1259 N N . VAL A 1 161 ? 12.213 1.394 -4.122 1.00 82.25 161 VAL A N 1
ATOM 1260 C CA . VAL A 1 161 ? 10.776 1.626 -4.340 1.00 82.25 161 VAL A CA 1
ATOM 1261 C C . VAL A 1 161 ? 10.310 1.243 -5.740 1.00 82.25 161 VAL A C 1
ATOM 1263 O O . VAL A 1 161 ? 9.139 0.912 -5.920 1.00 82.25 161 VAL A O 1
ATOM 1266 N N . ASP A 1 162 ? 11.233 1.153 -6.698 1.00 76.75 162 ASP A N 1
ATOM 1267 C CA . ASP A 1 162 ? 11.019 0.636 -8.054 1.00 76.75 162 ASP A CA 1
ATOM 1268 C C . ASP A 1 162 ? 10.475 -0.805 -8.066 1.00 76.75 162 ASP A C 1
ATOM 1270 O O . ASP A 1 162 ? 9.858 -1.261 -9.044 1.00 76.75 162 ASP A O 1
ATOM 1274 N N . ARG A 1 163 ? 10.661 -1.523 -6.952 1.00 80.69 163 ARG A N 1
ATOM 1275 C CA . ARG A 1 163 ? 10.200 -2.898 -6.754 1.00 80.69 163 ARG A CA 1
ATOM 1276 C C . ARG A 1 163 ? 9.148 -3.051 -5.669 1.00 80.69 163 ARG A C 1
ATOM 1278 O O . ARG A 1 163 ? 8.782 -4.192 -5.407 1.00 80.69 163 ARG A O 1
ATOM 1285 N N . LEU A 1 164 ? 8.653 -1.963 -5.076 1.00 90.81 164 LEU A N 1
ATOM 1286 C CA . LEU A 1 164 ? 7.663 -2.006 -4.000 1.00 90.81 164 LEU A CA 1
ATOM 1287 C C . LEU A 1 164 ? 6.463 -2.888 -4.383 1.00 90.81 164 LEU A C 1
ATOM 1289 O O . LEU A 1 164 ? 5.884 -2.757 -5.466 1.00 90.81 164 LEU A O 1
ATOM 1293 N N . ALA A 1 165 ? 6.089 -3.808 -3.494 1.00 94.31 165 ALA A N 1
ATOM 1294 C CA . ALA A 1 165 ? 5.087 -4.814 -3.819 1.00 94.31 165 ALA A CA 1
ATOM 1295 C C . ALA A 1 165 ? 3.665 -4.255 -3.850 1.00 94.31 165 ALA A C 1
ATOM 1297 O O . ALA A 1 165 ? 2.902 -4.570 -4.768 1.00 94.31 165 ALA A O 1
ATOM 1298 N N . LEU A 1 166 ? 3.317 -3.460 -2.839 1.00 97.31 166 LEU A N 1
ATOM 1299 C CA . LEU A 1 166 ? 2.005 -2.849 -2.677 1.00 97.31 166 LEU A CA 1
ATOM 1300 C C . LEU A 1 166 ? 2.165 -1.493 -1.991 1.00 97.31 166 LEU A C 1
ATOM 1302 O O . LEU A 1 166 ? 2.762 -1.409 -0.922 1.00 97.31 166 LEU A O 1
ATOM 1306 N N . PHE A 1 167 ? 1.570 -0.463 -2.571 1.00 97.06 167 PHE A N 1
ATOM 1307 C CA . PHE A 1 167 ? 1.379 0.842 -1.960 1.00 97.06 167 PHE A CA 1
ATOM 1308 C C . PHE A 1 167 ? -0.113 1.099 -1.754 1.00 97.06 167 PHE A C 1
ATOM 1310 O O . PHE A 1 167 ? -0.921 0.834 -2.647 1.00 97.06 167 PHE A O 1
ATOM 1317 N N . VAL A 1 168 ? -0.477 1.625 -0.587 1.00 97.19 168 VAL A N 1
ATOM 1318 C CA . VAL A 1 168 ? -1.808 2.177 -0.329 1.00 97.19 168 VAL A CA 1
ATOM 1319 C C . VAL A 1 168 ? -1.662 3.550 0.308 1.00 97.19 168 VAL A C 1
ATOM 1321 O O . VAL A 1 168 ? -1.068 3.683 1.377 1.00 97.19 168 VAL A O 1
ATOM 1324 N N . GLY A 1 169 ? -2.214 4.570 -0.335 1.00 94.69 169 GLY A N 1
ATOM 1325 C CA . GLY A 1 169 ? -2.065 5.960 0.083 1.00 94.69 169 GLY A CA 1
ATOM 1326 C C . GLY A 1 169 ? -2.859 6.891 -0.822 1.00 94.69 169 GLY A C 1
ATOM 1327 O O . GLY A 1 169 ? -3.785 6.457 -1.495 1.00 94.69 169 GLY A O 1
ATOM 1328 N N . ASN A 1 170 ? -2.506 8.171 -0.838 1.00 89.62 170 ASN A N 1
ATOM 1329 C CA . ASN A 1 170 ? -3.064 9.178 -1.743 1.00 89.62 170 ASN A CA 1
ATOM 1330 C C . ASN A 1 170 ? -2.271 9.237 -3.065 1.00 89.62 170 ASN A C 1
ATOM 1332 O O . ASN A 1 170 ? -1.820 10.306 -3.475 1.00 89.62 170 ASN A O 1
ATOM 1336 N N . GLY A 1 171 ? -2.050 8.086 -3.712 1.00 82.62 171 GLY A N 1
ATOM 1337 C CA . GLY A 1 171 ? -1.123 7.951 -4.839 1.00 82.62 171 GLY A CA 1
ATOM 1338 C C . GLY A 1 171 ? -1.488 8.817 -6.044 1.00 82.62 171 GLY A C 1
ATOM 1339 O O . GLY A 1 171 ? -0.623 9.486 -6.602 1.00 82.62 171 GLY A O 1
ATOM 1340 N N . ALA A 1 172 ? -2.769 8.891 -6.399 1.00 81.56 172 ALA A N 1
ATOM 1341 C CA . ALA A 1 172 ? -3.251 9.752 -7.474 1.00 81.56 172 ALA A CA 1
ATOM 1342 C C . ALA A 1 172 ? -2.942 11.238 -7.224 1.00 81.56 172 ALA A C 1
ATOM 1344 O O . ALA A 1 172 ? -2.617 11.961 -8.164 1.00 81.56 172 ALA A O 1
ATOM 1345 N N . ASP A 1 173 ? -2.998 11.700 -5.971 1.00 83.38 173 ASP A N 1
ATOM 1346 C CA . ASP A 1 173 ? -2.628 13.076 -5.634 1.00 83.38 173 ASP A CA 1
ATOM 1347 C C . ASP A 1 173 ? -1.112 13.288 -5.721 1.00 83.38 173 ASP A C 1
ATOM 1349 O O . ASP A 1 173 ? -0.689 14.341 -6.194 1.00 83.38 173 ASP A O 1
ATOM 1353 N N . LEU A 1 174 ? -0.300 12.294 -5.334 1.00 85.12 174 LEU A N 1
ATOM 1354 C CA . LEU A 1 174 ? 1.162 12.343 -5.489 1.00 85.12 174 LEU A CA 1
ATOM 1355 C C . LEU A 1 174 ? 1.563 12.464 -6.966 1.00 85.12 174 LEU A C 1
ATOM 1357 O O . LEU A 1 174 ? 2.345 13.344 -7.316 1.00 85.12 174 LEU A O 1
ATOM 1361 N N . VAL A 1 175 ? 0.963 11.650 -7.843 1.00 82.19 175 VAL A N 1
ATOM 1362 C CA . VAL A 1 175 ? 1.185 11.721 -9.300 1.00 82.19 175 VAL A CA 1
ATOM 1363 C C . VAL A 1 175 ? 0.820 13.103 -9.839 1.00 82.19 175 VAL A C 1
ATOM 1365 O O . VAL A 1 175 ? 1.600 13.717 -10.562 1.00 82.19 175 VAL A O 1
ATOM 1368 N N . ARG A 1 176 ? -0.334 13.648 -9.436 1.00 81.44 176 ARG A N 1
ATOM 1369 C CA . ARG A 1 176 ? -0.763 14.983 -9.880 1.00 81.44 176 ARG A CA 1
ATOM 1370 C C . ARG A 1 176 ? 0.155 16.099 -9.387 1.00 81.44 176 ARG A C 1
ATOM 1372 O O . ARG A 1 176 ? 0.274 17.107 -10.075 1.00 81.44 176 ARG A O 1
ATOM 1379 N N . GLN A 1 177 ? 0.749 15.985 -8.202 1.00 77.50 177 GLN A N 1
ATOM 1380 C CA . GLN A 1 177 ? 1.681 16.999 -7.692 1.00 77.50 177 GLN A CA 1
ATOM 1381 C C . GLN A 1 177 ? 2.965 17.041 -8.523 1.00 77.50 177 GLN A C 1
ATOM 1383 O O . GLN A 1 177 ? 3.346 18.116 -8.984 1.00 77.50 177 GLN A O 1
ATOM 1388 N N . VAL A 1 178 ? 3.531 15.870 -8.817 1.00 76.00 178 VAL A N 1
ATOM 1389 C CA . VAL A 1 178 ? 4.684 15.695 -9.713 1.00 76.00 178 VAL A CA 1
ATOM 1390 C C . VAL A 1 178 ? 4.405 16.264 -11.109 1.00 76.00 178 VAL A C 1
ATOM 1392 O O . VAL A 1 178 ? 5.142 17.123 -11.591 1.00 76.00 178 VAL A O 1
ATOM 1395 N N . GLU A 1 179 ? 3.265 15.918 -11.719 1.00 76.56 179 GLU A N 1
ATOM 1396 C CA . GLU A 1 179 ? 2.860 16.443 -13.037 1.00 76.56 179 GLU A CA 1
ATOM 1397 C C . GLU A 1 179 ? 2.744 17.981 -13.084 1.00 76.56 179 GLU A C 1
ATOM 1399 O O . GLU A 1 179 ? 2.853 18.585 -14.155 1.00 76.56 179 GLU A O 1
ATOM 1404 N N . ASN A 1 180 ? 2.520 18.629 -11.936 1.00 78.06 180 ASN A N 1
ATOM 1405 C CA . ASN A 1 180 ? 2.422 20.084 -11.822 1.00 78.06 180 ASN A CA 1
ATOM 1406 C C . ASN A 1 180 ? 3.776 20.783 -11.577 1.00 78.06 180 ASN A C 1
ATOM 1408 O O . ASN A 1 180 ? 3.801 22.015 -11.488 1.00 78.06 180 ASN A O 1
ATOM 1412 N N . GLY A 1 181 ? 4.889 20.042 -11.563 1.00 61.72 181 GLY A N 1
ATOM 1413 C CA . GLY A 1 181 ? 6.241 20.590 -11.677 1.00 61.72 181 GLY A CA 1
ATOM 1414 C C . GLY A 1 181 ? 6.997 20.782 -10.363 1.00 61.72 181 GLY A C 1
ATOM 1415 O O . GLY A 1 181 ? 7.679 21.799 -10.222 1.00 61.72 181 GLY A O 1
ATOM 1416 N N . GLU A 1 182 ? 6.906 19.830 -9.431 1.00 63.56 182 GLU A N 1
ATOM 1417 C CA . GLU A 1 182 ? 7.834 19.699 -8.294 1.00 63.56 182 GLU A CA 1
ATOM 1418 C C . GLU A 1 182 ? 8.945 18.685 -8.657 1.00 63.56 182 GLU A C 1
ATOM 1420 O O . GLU A 1 182 ? 8.741 17.488 -8.510 1.00 63.56 182 GLU A O 1
ATOM 1425 N N . PRO A 1 183 ? 10.106 19.137 -9.178 1.00 54.97 183 PRO A N 1
ATOM 1426 C CA . PRO A 1 183 ? 10.968 18.329 -10.054 1.00 54.97 183 PRO A CA 1
ATOM 1427 C C . PRO A 1 183 ? 11.927 17.351 -9.358 1.00 54.97 183 PRO A C 1
ATOM 1429 O O . PRO A 1 183 ? 12.641 16.629 -10.050 1.00 54.97 183 PRO A O 1
ATOM 1432 N N . ASP A 1 184 ? 12.020 17.358 -8.027 1.00 63.50 184 ASP A N 1
ATOM 1433 C CA . ASP A 1 184 ? 13.016 16.549 -7.305 1.00 63.50 184 ASP A CA 1
ATOM 1434 C C . ASP A 1 184 ? 12.482 15.161 -6.887 1.00 63.50 184 ASP A C 1
ATOM 1436 O O . ASP A 1 184 ? 13.263 14.338 -6.406 1.00 63.50 184 ASP A O 1
ATOM 1440 N N . ASP A 1 185 ? 11.191 14.881 -7.118 1.00 73.31 185 ASP A N 1
ATOM 1441 C CA . ASP A 1 185 ? 10.508 13.668 -6.643 1.00 73.31 185 ASP A CA 1
ATOM 1442 C C . ASP A 1 185 ? 9.847 12.832 -7.764 1.00 73.31 185 ASP A C 1
ATOM 1444 O O . ASP A 1 185 ? 9.284 11.765 -7.489 1.00 73.31 185 ASP A O 1
ATOM 1448 N N . ASP A 1 186 ? 9.957 13.273 -9.028 1.00 74.50 186 ASP A N 1
ATOM 1449 C CA . ASP A 1 186 ? 9.417 12.591 -10.218 1.00 74.50 186 ASP A CA 1
ATOM 1450 C C . ASP A 1 186 ? 9.860 11.120 -10.273 1.00 74.50 186 ASP A C 1
ATOM 1452 O O . ASP A 1 186 ? 9.030 10.222 -10.429 1.00 74.50 186 ASP A O 1
ATOM 1456 N N . ASP A 1 187 ? 11.156 10.864 -10.058 1.00 79.38 187 ASP A N 1
ATOM 1457 C CA . ASP A 1 187 ? 11.738 9.520 -10.128 1.00 79.38 187 ASP A CA 1
ATOM 1458 C C . ASP A 1 187 ? 11.119 8.575 -9.083 1.00 79.38 187 ASP A C 1
ATOM 1460 O O . ASP A 1 187 ? 10.790 7.434 -9.399 1.00 79.38 187 ASP A O 1
ATOM 1464 N N . ILE A 1 188 ? 10.892 9.045 -7.848 1.00 82.75 188 ILE A N 1
ATOM 1465 C CA . ILE A 1 188 ? 10.319 8.226 -6.764 1.00 82.75 188 ILE A CA 1
ATOM 1466 C C . ILE A 1 188 ? 8.854 7.893 -7.062 1.00 82.75 188 ILE A C 1
ATOM 1468 O O . ILE A 1 188 ? 8.409 6.763 -6.839 1.00 82.75 188 ILE A O 1
ATOM 1472 N N . VAL A 1 189 ? 8.090 8.864 -7.566 1.00 82.56 189 VAL A N 1
ATOM 1473 C CA . VAL A 1 189 ? 6.679 8.658 -7.909 1.00 82.56 189 VAL A CA 1
ATOM 1474 C C . VAL A 1 189 ? 6.528 7.747 -9.120 1.00 82.56 189 VAL A C 1
ATOM 1476 O O . VAL A 1 189 ? 5.687 6.851 -9.080 1.00 82.56 189 VAL A O 1
ATOM 1479 N N . GLU A 1 190 ? 7.350 7.897 -10.159 1.00 81.25 190 GLU A N 1
ATOM 1480 C CA . GLU A 1 190 ? 7.383 6.943 -11.273 1.00 81.25 190 GLU A CA 1
ATOM 1481 C C . GLU A 1 190 ? 7.776 5.538 -10.788 1.00 81.25 190 GLU A C 1
ATOM 1483 O O . GLU A 1 190 ? 7.117 4.535 -11.091 1.00 81.25 190 GLU A O 1
ATOM 1488 N N . ASP A 1 191 ? 8.821 5.441 -9.972 1.00 82.81 191 ASP A N 1
ATOM 1489 C CA . ASP A 1 191 ? 9.302 4.169 -9.443 1.00 82.81 191 ASP A CA 1
ATOM 1490 C C . ASP A 1 191 ? 8.233 3.453 -8.624 1.00 82.81 191 ASP A C 1
ATOM 1492 O O . ASP A 1 191 ? 8.066 2.242 -8.770 1.00 82.81 191 ASP A O 1
ATOM 1496 N N . MET A 1 192 ? 7.452 4.188 -7.835 1.00 85.19 192 MET A N 1
ATOM 1497 C CA . MET A 1 192 ? 6.421 3.629 -6.968 1.00 85.19 192 MET A CA 1
ATOM 1498 C C . MET A 1 192 ? 5.084 3.399 -7.700 1.00 85.19 192 MET A C 1
ATOM 1500 O O . MET A 1 192 ? 4.475 2.334 -7.557 1.00 85.19 192 MET A O 1
ATOM 1504 N N . LEU A 1 193 ? 4.629 4.352 -8.521 1.00 86.75 193 LEU A N 1
ATOM 1505 C CA . LEU A 1 193 ? 3.234 4.477 -8.982 1.00 86.75 193 LEU A CA 1
ATOM 1506 C C . LEU A 1 193 ? 3.047 4.465 -10.507 1.00 86.75 193 LEU A C 1
ATOM 1508 O O . LEU A 1 193 ? 1.950 4.738 -10.987 1.00 86.75 193 LEU A O 1
ATOM 1512 N N . TRP A 1 194 ? 4.062 4.124 -11.300 1.00 80.81 194 TRP A N 1
ATOM 1513 C CA . TRP A 1 194 ? 3.892 4.132 -12.754 1.00 80.81 194 TRP A CA 1
ATOM 1514 C C . TRP A 1 194 ? 2.911 3.056 -13.257 1.00 80.81 194 TRP A C 1
ATOM 1516 O O . TRP A 1 194 ? 3.132 1.851 -13.103 1.00 80.81 194 TRP A O 1
ATOM 1526 N N . ASP A 1 195 ? 1.832 3.500 -13.904 1.00 72.62 195 ASP A N 1
ATOM 1527 C CA . ASP A 1 195 ? 0.718 2.703 -14.444 1.00 72.62 195 ASP A CA 1
ATOM 1528 C C . ASP A 1 195 ? 1.122 1.607 -15.449 1.00 72.62 195 ASP A C 1
ATOM 1530 O O . ASP A 1 195 ? 0.463 0.573 -15.555 1.00 72.62 195 ASP A O 1
ATOM 1534 N N . VAL A 1 196 ? 2.243 1.777 -16.153 1.00 72.50 196 VAL A N 1
ATOM 1535 C CA . VAL A 1 196 ? 2.818 0.749 -17.038 1.00 72.50 196 VAL A CA 1
ATOM 1536 C C . VAL A 1 196 ? 3.217 -0.511 -16.258 1.00 72.50 196 VAL A C 1
ATOM 1538 O O . VAL A 1 196 ? 3.259 -1.618 -16.814 1.00 72.50 196 VAL A O 1
ATOM 1541 N N . TYR A 1 197 ? 3.538 -0.353 -14.975 1.00 76.81 197 TYR A N 1
ATOM 1542 C CA . TYR A 1 197 ? 4.079 -1.400 -14.117 1.00 76.81 197 TYR A CA 1
ATOM 1543 C C . TYR A 1 197 ? 3.163 -1.775 -12.962 1.00 76.81 197 TYR A C 1
ATOM 1545 O O . TYR A 1 197 ? 3.194 -2.928 -12.515 1.00 76.81 197 TYR A O 1
ATOM 1553 N N . CYS A 1 198 ? 2.377 -0.824 -12.486 1.00 87.12 198 CYS A N 1
ATOM 1554 C CA . CYS A 1 198 ? 1.452 -1.021 -11.397 1.00 87.12 198 CYS A CA 1
ATOM 1555 C C . CYS A 1 198 ? 0.058 -1.315 -11.937 1.00 87.12 198 CYS A C 1
ATOM 1557 O O . CYS A 1 198 ? -0.467 -0.634 -12.811 1.00 87.12 198 CYS A O 1
ATOM 1559 N N . GLU A 1 199 ? -0.577 -2.320 -11.357 1.00 91.19 199 GLU A N 1
ATOM 1560 C CA . GLU A 1 199 ? -2.026 -2.389 -11.380 1.00 91.19 199 GLU A CA 1
ATOM 1561 C C . GLU A 1 199 ? -2.558 -1.385 -10.352 1.00 91.19 199 GLU A C 1
ATOM 1563 O O . GLU A 1 199 ? -1.988 -1.225 -9.270 1.00 91.19 199 GLU A O 1
ATOM 1568 N N . PHE A 1 200 ? -3.656 -0.720 -10.700 1.00 91.38 200 PHE A N 1
ATOM 1569 C CA . PHE A 1 200 ? -4.267 0.328 -9.893 1.00 91.38 200 PHE A CA 1
ATOM 1570 C C . PHE A 1 200 ? -5.727 0.005 -9.594 1.00 91.38 200 PHE A C 1
ATOM 1572 O O . PHE A 1 200 ? -6.483 -0.425 -10.478 1.00 91.38 200 PHE A O 1
ATOM 1579 N N . ARG A 1 201 ? -6.143 0.254 -8.351 1.00 92.06 201 ARG A N 1
ATOM 1580 C CA . ARG A 1 201 ? -7.549 0.290 -7.943 1.00 92.06 201 ARG A CA 1
ATOM 1581 C C . ARG A 1 201 ? -7.759 1.327 -6.856 1.00 92.06 201 ARG A C 1
ATOM 1583 O O . ARG A 1 201 ? -6.972 1.419 -5.927 1.00 92.06 201 ARG A O 1
ATOM 1590 N N . ASP A 1 202 ? -8.892 2.007 -6.912 1.00 90.50 202 ASP A N 1
ATOM 1591 C CA . ASP A 1 202 ? -9.382 2.759 -5.765 1.00 90.50 202 ASP A CA 1
ATOM 1592 C C . ASP A 1 202 ? -9.624 1.834 -4.570 1.00 90.50 202 ASP A C 1
ATOM 1594 O O . ASP A 1 202 ? -10.136 0.718 -4.730 1.00 90.50 202 ASP A O 1
ATOM 1598 N N . LEU A 1 203 ? -9.296 2.312 -3.368 1.00 92.19 203 LEU A N 1
ATOM 1599 C CA . LEU A 1 203 ? -9.670 1.610 -2.151 1.00 92.19 203 LEU A CA 1
ATOM 1600 C C . LEU A 1 203 ? -11.208 1.634 -2.014 1.00 92.19 203 LEU A C 1
ATOM 1602 O O . LEU A 1 203 ? -11.799 2.713 -2.129 1.00 92.19 203 LEU A O 1
ATOM 1606 N N . PRO A 1 204 ? -11.874 0.489 -1.762 1.00 90.38 204 PRO A N 1
ATOM 1607 C CA . PRO A 1 204 ? -13.321 0.451 -1.567 1.00 90.38 204 PRO A CA 1
ATOM 1608 C C . PRO A 1 204 ? -13.763 1.348 -0.405 1.00 90.38 204 PRO A C 1
ATOM 1610 O O . PRO A 1 204 ? -13.374 1.130 0.742 1.00 90.38 204 PRO A O 1
ATOM 1613 N N . CYS A 1 205 ? -14.570 2.362 -0.708 1.00 86.62 205 CYS A N 1
ATOM 1614 C CA . CYS A 1 205 ? -15.136 3.294 0.263 1.00 86.62 205 CYS A CA 1
ATOM 1615 C C . CYS A 1 205 ? -16.384 3.979 -0.314 1.00 86.62 205 CYS A C 1
ATOM 1617 O O . CYS A 1 205 ? -16.771 3.722 -1.458 1.00 86.62 205 CYS A O 1
ATOM 1619 N N . ASP A 1 206 ? -17.016 4.850 0.478 1.00 76.75 206 ASP A N 1
ATOM 1620 C CA . ASP A 1 206 ? -18.201 5.616 0.083 1.00 76.75 206 ASP A CA 1
ATOM 1621 C C . ASP A 1 206 ? -17.864 6.594 -1.058 1.00 76.75 206 ASP A C 1
ATOM 1623 O O . ASP A 1 206 ? -17.518 7.756 -0.835 1.00 76.75 206 ASP A O 1
ATOM 1627 N N . ARG A 1 207 ? -17.939 6.090 -2.298 1.00 67.94 207 ARG A N 1
ATOM 1628 C CA . ARG A 1 207 ? -17.813 6.840 -3.553 1.00 67.94 207 ARG A CA 1
ATOM 1629 C C . ARG A 1 207 ? -19.104 6.672 -4.358 1.00 67.94 207 ARG A C 1
ATOM 1631 O O . ARG A 1 207 ? -19.284 5.641 -5.003 1.00 67.94 207 ARG A O 1
ATOM 1638 N N . PRO A 1 208 ? -19.987 7.675 -4.395 1.00 49.62 208 PRO A N 1
ATOM 1639 C CA . PRO A 1 208 ? -21.292 7.554 -5.053 1.00 49.62 208 PRO A CA 1
ATOM 1640 C C . PRO A 1 208 ? -21.173 7.334 -6.556 1.00 49.62 208 PRO A C 1
ATOM 1642 O O . PRO A 1 208 ? -22.018 6.672 -7.141 1.00 49.62 208 PRO A O 1
ATOM 1645 N N . ASN A 1 209 ? -20.118 7.876 -7.181 1.00 45.75 209 ASN A N 1
ATOM 1646 C CA . ASN A 1 209 ? -19.943 7.885 -8.638 1.00 45.75 209 ASN A CA 1
ATOM 1647 C C . ASN A 1 209 ? -18.473 7.724 -9.080 1.00 45.75 209 ASN A C 1
ATOM 1649 O O . ASN A 1 209 ? -18.091 8.163 -10.163 1.00 45.75 209 ASN A O 1
ATOM 1653 N N . GLY A 1 210 ? -17.618 7.141 -8.234 1.00 45.22 210 GLY A N 1
ATOM 1654 C CA . GLY A 1 210 ? -16.220 6.832 -8.574 1.00 45.22 210 GLY A CA 1
ATOM 1655 C C . GLY A 1 210 ? -15.274 8.026 -8.779 1.00 45.22 210 GLY A C 1
ATOM 1656 O O . GLY A 1 210 ? -14.101 7.789 -9.045 1.00 45.22 210 GLY A O 1
ATOM 1657 N N . LYS A 1 211 ? -15.736 9.284 -8.668 1.00 45.19 211 LYS A N 1
ATOM 1658 C CA . LYS A 1 211 ? -14.896 10.486 -8.880 1.00 45.19 211 LYS A CA 1
ATOM 1659 C C . LYS A 1 211 ? -15.173 11.689 -7.964 1.00 45.19 211 LYS A C 1
ATOM 1661 O O . LYS A 1 211 ? -14.282 12.517 -7.821 1.00 45.19 211 LYS A O 1
ATOM 1666 N N . ASP A 1 212 ? -16.349 11.791 -7.339 1.00 45.69 212 ASP A N 1
ATOM 1667 C CA . ASP A 1 212 ? -16.715 12.964 -6.527 1.00 45.69 212 ASP A CA 1
ATOM 1668 C C . ASP A 1 212 ? -16.637 12.680 -5.019 1.00 45.69 212 ASP A C 1
ATOM 1670 O O . ASP A 1 212 ? -17.278 11.761 -4.509 1.00 45.69 212 ASP A O 1
ATOM 1674 N N . TYR A 1 213 ? -15.864 13.514 -4.319 1.00 51.72 213 TYR A N 1
ATOM 1675 C CA . TYR A 1 213 ? -15.503 13.444 -2.893 1.00 51.72 213 TYR A CA 1
ATOM 1676 C C . TYR A 1 213 ? -16.596 13.956 -1.929 1.00 51.72 213 TYR A C 1
ATOM 1678 O O . TYR A 1 213 ? -16.327 14.205 -0.760 1.00 51.72 213 TYR A O 1
ATOM 1686 N N . ASN A 1 214 ? -17.821 14.186 -2.408 1.00 48.47 214 ASN A N 1
ATOM 1687 C CA . ASN A 1 214 ? -18.780 15.051 -1.707 1.00 48.47 214 ASN A CA 1
ATOM 1688 C C . ASN A 1 214 ? -19.895 14.328 -0.937 1.00 48.47 214 ASN A C 1
ATOM 1690 O O . ASN A 1 214 ? -20.720 15.010 -0.326 1.00 48.47 214 ASN A O 1
ATOM 1694 N N . ASP A 1 215 ? -19.925 12.993 -0.911 1.00 49.12 215 ASP A N 1
ATOM 1695 C CA . ASP A 1 215 ? -20.938 12.277 -0.128 1.00 49.12 215 ASP A CA 1
ATOM 1696 C C . ASP A 1 215 ? -20.395 11.852 1.239 1.00 49.12 215 ASP A C 1
ATOM 1698 O O . ASP A 1 215 ? -19.377 11.167 1.368 1.00 49.12 215 ASP A O 1
ATOM 1702 N N . ALA A 1 216 ? -21.126 12.275 2.271 1.00 58.19 216 ALA A N 1
ATOM 1703 C CA . ALA A 1 216 ? -20.830 12.089 3.685 1.00 58.19 216 ALA A CA 1
ATOM 1704 C C . ALA A 1 216 ? -21.217 10.680 4.173 1.00 58.19 216 ALA A C 1
ATOM 1706 O O . ALA A 1 216 ? -22.148 10.511 4.964 1.00 58.19 216 ALA A O 1
ATOM 1707 N N . GLY A 1 217 ? -20.532 9.659 3.663 1.00 67.69 217 GLY A N 1
ATOM 1708 C CA . GLY A 1 217 ? -20.637 8.297 4.182 1.00 67.69 217 GLY A CA 1
ATOM 1709 C C . GLY A 1 217 ? -19.759 8.066 5.425 1.00 67.69 217 GLY A C 1
ATOM 1710 O O . GLY A 1 217 ? -18.800 8.812 5.652 1.00 67.69 217 GLY A O 1
ATOM 1711 N N . PRO A 1 218 ? -20.054 7.040 6.248 1.00 72.94 218 PRO A N 1
ATOM 1712 C CA . PRO A 1 218 ? -19.260 6.721 7.439 1.00 72.94 218 PRO A CA 1
ATOM 1713 C C . PRO A 1 218 ? -17.790 6.404 7.114 1.00 72.94 218 PRO A C 1
ATOM 1715 O O . PRO A 1 218 ? -16.928 6.560 7.973 1.00 72.94 218 PRO A O 1
ATOM 1718 N N . MET A 1 219 ? -17.480 6.026 5.869 1.00 87.12 219 MET A N 1
ATOM 1719 C CA . MET A 1 219 ? -16.138 5.658 5.420 1.00 87.12 219 MET A CA 1
ATOM 1720 C C . MET A 1 219 ? -15.367 6.813 4.759 1.00 87.12 219 MET A C 1
ATOM 1722 O O . MET A 1 219 ? -14.374 6.577 4.068 1.00 87.12 219 MET A O 1
ATOM 1726 N N . GLN A 1 220 ? -15.784 8.067 4.978 1.00 81.75 220 GLN A N 1
ATOM 1727 C CA . GLN A 1 220 ? -15.135 9.263 4.413 1.00 81.75 220 GLN A CA 1
ATOM 1728 C C . GLN A 1 220 ? -13.627 9.353 4.708 1.00 81.75 220 GLN A C 1
ATOM 1730 O O . GLN A 1 220 ? -12.870 9.883 3.901 1.00 81.75 220 GLN A O 1
ATOM 1735 N N . GLY A 1 221 ? -13.158 8.782 5.825 1.00 79.06 221 GLY A N 1
ATOM 1736 C CA . GLY A 1 221 ? -11.736 8.776 6.192 1.00 79.06 221 GLY A CA 1
ATOM 1737 C C . GLY A 1 221 ? -10.826 7.966 5.255 1.00 79.06 221 GLY A C 1
ATOM 1738 O O . GLY A 1 221 ? -9.603 8.041 5.379 1.00 79.06 221 GLY A O 1
ATOM 1739 N N . LEU A 1 222 ? -11.422 7.209 4.329 1.00 87.88 222 LEU A N 1
ATOM 1740 C CA . LEU A 1 222 ? -10.750 6.422 3.293 1.00 87.88 222 LEU A CA 1
ATOM 1741 C C . LEU A 1 222 ? -10.859 7.058 1.896 1.00 87.88 222 LEU A C 1
ATOM 1743 O O . LEU A 1 222 ? -10.346 6.501 0.924 1.00 87.88 222 LEU A O 1
ATOM 1747 N N . GLN A 1 223 ? -11.567 8.183 1.754 1.00 84.69 223 GLN A N 1
ATOM 1748 C CA . GLN A 1 223 ? -11.703 8.864 0.466 1.00 84.69 223 GLN A CA 1
ATOM 1749 C C . GLN A 1 223 ? -10.345 9.380 -0.009 1.00 84.69 223 GLN A C 1
ATOM 1751 O O . GLN A 1 223 ? -9.559 9.895 0.774 1.00 84.69 223 GLN A O 1
ATOM 1756 N N . GLY A 1 224 ? -10.066 9.225 -1.303 1.00 83.94 224 GLY A N 1
ATOM 1757 C CA . GLY A 1 224 ? -8.768 9.576 -1.883 1.00 83.94 224 GLY A CA 1
ATOM 1758 C C . GLY A 1 224 ? -7.675 8.528 -1.683 1.00 83.94 224 GLY A C 1
ATOM 1759 O O . GLY A 1 224 ? -6.612 8.681 -2.272 1.00 83.94 224 GLY A O 1
ATOM 1760 N N . LEU A 1 225 ? -7.931 7.452 -0.926 1.00 91.81 225 LEU A N 1
ATOM 1761 C CA . LEU A 1 225 ? -7.005 6.326 -0.884 1.00 91.81 225 LEU A CA 1
ATOM 1762 C C . LEU A 1 225 ? -7.158 5.434 -2.115 1.00 91.81 225 LEU A C 1
ATOM 1764 O O . LEU A 1 225 ? -8.269 5.115 -2.562 1.00 91.81 225 LEU A O 1
ATOM 1768 N N . ASP A 1 226 ? -6.020 4.988 -2.615 1.00 92.69 226 ASP A N 1
ATOM 1769 C CA . ASP A 1 226 ? -5.888 4.053 -3.714 1.00 92.69 226 ASP A CA 1
ATOM 1770 C C . ASP A 1 226 ? -4.859 2.963 -3.405 1.00 92.69 226 ASP A C 1
ATOM 1772 O O . ASP A 1 226 ? -4.118 3.030 -2.427 1.00 92.69 226 ASP A O 1
ATOM 1776 N N . MET A 1 227 ? -4.889 1.900 -4.204 1.00 95.94 227 MET A N 1
ATOM 1777 C CA . MET A 1 227 ? -4.027 0.734 -4.104 1.00 95.94 227 MET A CA 1
ATOM 1778 C C . MET A 1 227 ? -3.263 0.563 -5.413 1.00 95.94 227 MET A C 1
ATOM 1780 O O . MET A 1 227 ? -3.868 0.415 -6.479 1.00 95.94 227 MET A O 1
ATOM 1784 N N . TRP A 1 228 ? -1.941 0.499 -5.309 1.00 95.44 228 TRP A N 1
ATOM 1785 C CA . TRP A 1 228 ? -1.029 0.276 -6.425 1.00 95.44 228 TRP A CA 1
ATOM 1786 C C . TRP A 1 228 ? -0.188 -0.954 -6.124 1.00 95.44 228 TRP A C 1
ATOM 1788 O O . TRP A 1 228 ? 0.457 -1.011 -5.081 1.00 95.44 228 TRP A O 1
ATOM 1798 N N . TRP A 1 229 ? -0.181 -1.955 -7.000 1.00 95.88 229 TRP A N 1
ATOM 1799 C CA . TRP A 1 229 ? 0.644 -3.145 -6.783 1.00 95.88 229 TRP A CA 1
ATOM 1800 C C . TRP A 1 229 ? 1.325 -3.617 -8.050 1.00 95.88 229 TRP A C 1
ATOM 1802 O O . TRP A 1 229 ? 0.822 -3.462 -9.163 1.00 95.88 229 TRP A O 1
ATOM 1812 N N . ARG A 1 230 ? 2.473 -4.259 -7.860 1.00 91.00 230 ARG A N 1
ATOM 1813 C CA . ARG A 1 230 ? 3.247 -4.867 -8.939 1.00 91.00 230 ARG A CA 1
ATOM 1814 C C . ARG A 1 230 ? 3.091 -6.374 -8.868 1.00 91.00 230 ARG A C 1
ATOM 1816 O O . ARG A 1 230 ? 3.210 -6.968 -7.794 1.00 91.00 230 ARG A O 1
ATOM 1823 N N . LYS A 1 231 ? 2.868 -7.003 -10.018 1.00 90.12 231 LYS A N 1
ATOM 1824 C CA . LYS A 1 231 ? 2.967 -8.464 -10.143 1.00 90.12 231 LYS A CA 1
ATOM 1825 C C . LYS A 1 231 ? 4.404 -8.899 -9.861 1.00 90.12 231 LYS A C 1
ATOM 1827 O O . LYS A 1 231 ? 5.332 -8.137 -10.141 1.00 90.12 231 LYS A O 1
ATOM 1832 N N . ALA A 1 232 ? 4.589 -10.101 -9.324 1.00 85.88 232 ALA A N 1
ATOM 1833 C CA . ALA A 1 232 ? 5.917 -10.687 -9.209 1.00 85.88 232 ALA A CA 1
ATOM 1834 C C . ALA A 1 232 ? 6.533 -10.808 -10.609 1.00 85.88 232 ALA A C 1
ATOM 1836 O O . ALA A 1 232 ? 5.874 -11.258 -11.547 1.00 85.88 232 ALA A O 1
ATOM 1837 N N . ARG A 1 233 ? 7.788 -10.380 -10.742 1.00 77.12 233 ARG A N 1
ATOM 1838 C CA . ARG A 1 233 ? 8.537 -10.415 -12.000 1.00 77.12 233 ARG A CA 1
ATOM 1839 C C . ARG A 1 233 ? 9.811 -11.214 -11.824 1.00 77.12 233 ARG A C 1
ATOM 1841 O O . ARG A 1 233 ? 10.452 -11.183 -10.772 1.00 77.12 233 ARG A O 1
ATOM 1848 N N . THR A 1 234 ? 10.189 -11.909 -12.880 1.00 77.56 234 THR A N 1
ATOM 1849 C CA . THR A 1 234 ? 11.535 -12.447 -13.044 1.00 77.56 234 THR A CA 1
ATOM 1850 C C . THR A 1 234 ? 12.544 -11.307 -13.221 1.00 77.56 234 THR A C 1
ATOM 1852 O O . THR A 1 234 ? 12.190 -10.197 -13.624 1.00 77.56 234 THR A O 1
ATOM 1855 N N . ASN A 1 235 ? 13.825 -11.575 -12.948 1.00 73.56 235 ASN A N 1
ATOM 1856 C CA . ASN A 1 235 ? 14.893 -10.599 -13.206 1.00 73.56 235 ASN A CA 1
ATOM 1857 C C . ASN A 1 235 ? 14.942 -10.186 -14.685 1.00 73.56 235 ASN A C 1
ATOM 1859 O O . ASN A 1 235 ? 15.235 -9.033 -14.987 1.00 73.56 235 ASN A O 1
ATOM 1863 N N . ASP A 1 236 ? 14.615 -11.108 -15.594 1.00 73.56 236 ASP A N 1
ATOM 1864 C CA . ASP A 1 236 ? 14.575 -10.836 -17.030 1.00 73.56 236 ASP A CA 1
ATOM 1865 C C . ASP A 1 236 ? 13.463 -9.841 -17.378 1.00 73.56 236 ASP A C 1
ATOM 1867 O O . ASP A 1 236 ? 13.713 -8.878 -18.099 1.00 73.56 236 ASP A O 1
ATOM 1871 N N . GLU A 1 237 ? 12.255 -10.021 -16.833 1.00 77.38 237 GLU A N 1
ATOM 1872 C CA . GLU A 1 237 ? 11.141 -9.078 -17.013 1.00 77.38 237 GLU A CA 1
ATOM 1873 C C . GLU A 1 237 ? 11.459 -7.700 -16.427 1.00 77.38 237 GLU A C 1
ATOM 1875 O O . GLU A 1 237 ? 11.132 -6.685 -17.035 1.00 77.38 237 GLU A O 1
ATOM 1880 N N . HIS A 1 238 ? 12.142 -7.648 -15.283 1.00 72.75 238 HIS A N 1
ATOM 1881 C CA . HIS A 1 238 ? 12.602 -6.381 -14.722 1.00 72.75 238 HIS A CA 1
ATOM 1882 C C . HIS A 1 238 ? 13.639 -5.698 -15.629 1.00 72.75 238 HIS A C 1
ATOM 1884 O O . HIS A 1 238 ? 13.503 -4.516 -15.934 1.00 72.75 238 HIS A O 1
ATOM 1890 N N . GLY A 1 239 ? 14.615 -6.448 -16.148 1.00 73.00 239 GLY A N 1
ATOM 1891 C CA . GLY A 1 239 ? 15.591 -5.923 -17.103 1.00 73.00 239 GLY A CA 1
ATOM 1892 C C . GLY A 1 239 ? 14.962 -5.475 -18.429 1.00 73.00 239 GLY A C 1
ATOM 1893 O O . GLY A 1 239 ? 15.455 -4.540 -19.056 1.00 73.00 239 GLY A O 1
ATOM 1894 N N . GLN A 1 240 ? 13.863 -6.097 -18.874 1.00 75.38 240 GLN A N 1
ATOM 1895 C CA . GLN A 1 240 ? 13.082 -5.587 -20.011 1.00 75.38 240 GLN A CA 1
ATOM 1896 C C . GLN A 1 240 ? 12.459 -4.229 -19.715 1.00 75.38 240 GLN A C 1
ATOM 1898 O O . GLN A 1 240 ? 12.450 -3.353 -20.577 1.00 75.38 240 GLN A O 1
ATOM 1903 N N . ASP A 1 241 ? 11.975 -4.049 -18.495 1.00 74.31 241 ASP A N 1
ATOM 1904 C CA . ASP A 1 241 ? 11.288 -2.835 -18.087 1.00 74.31 241 ASP A CA 1
ATOM 1905 C C . ASP A 1 241 ? 12.244 -1.671 -17.955 1.00 74.31 241 ASP A C 1
ATOM 1907 O O . ASP A 1 241 ? 11.992 -0.633 -18.553 1.00 74.31 241 ASP A O 1
ATOM 1911 N N . GLU A 1 242 ? 13.389 -1.853 -17.299 1.00 72.25 242 GLU A N 1
ATOM 1912 C CA . GLU A 1 242 ? 14.447 -0.837 -17.266 1.00 72.25 242 GLU A CA 1
ATOM 1913 C C . GLU A 1 242 ? 14.833 -0.376 -18.680 1.00 72.25 242 GLU A C 1
ATOM 1915 O O . GLU A 1 242 ? 14.955 0.822 -18.943 1.00 72.2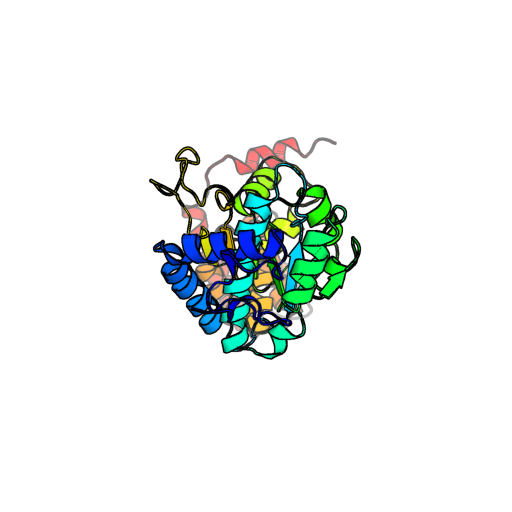5 242 GLU A O 1
ATOM 1920 N N . ARG A 1 243 ? 14.943 -1.312 -19.632 1.00 71.38 243 ARG A N 1
ATOM 1921 C CA . ARG A 1 243 ? 15.232 -0.982 -21.035 1.00 71.38 243 ARG A CA 1
ATOM 1922 C C . ARG A 1 243 ? 14.075 -0.250 -21.712 1.00 71.38 243 ARG A C 1
ATOM 1924 O O . ARG A 1 243 ? 14.329 0.674 -22.485 1.00 71.38 243 ARG A O 1
ATOM 1931 N N . PHE A 1 244 ? 12.830 -0.630 -21.429 1.00 74.44 244 PHE A N 1
ATOM 1932 C CA . PHE A 1 244 ? 11.651 0.078 -21.922 1.00 74.44 244 PHE A CA 1
ATOM 1933 C C . PHE A 1 244 ? 11.579 1.503 -21.356 1.00 74.44 244 PHE A C 1
ATOM 1935 O O . PHE A 1 244 ? 11.404 2.441 -22.130 1.00 74.44 244 PHE A O 1
ATOM 1942 N N . ARG A 1 245 ? 11.806 1.696 -20.046 1.00 69.19 245 ARG A N 1
ATOM 1943 C CA . ARG A 1 245 ? 11.887 3.025 -19.406 1.00 69.19 245 ARG A CA 1
ATOM 1944 C C . ARG A 1 245 ? 12.930 3.888 -20.080 1.00 69.19 245 ARG A C 1
ATOM 1946 O O . ARG A 1 245 ? 12.643 5.012 -20.472 1.00 69.19 245 ARG A O 1
ATOM 1953 N N . PHE A 1 246 ? 14.127 3.336 -20.247 1.00 65.81 246 PHE A N 1
ATOM 1954 C CA . PHE A 1 246 ? 15.229 4.031 -20.886 1.00 65.81 246 PHE A CA 1
ATOM 1955 C C . PHE A 1 246 ? 14.866 4.441 -22.320 1.00 65.81 246 PHE A C 1
ATOM 1957 O O . PHE A 1 246 ? 15.144 5.564 -22.736 1.00 65.81 246 PHE A O 1
ATOM 1964 N N . ALA A 1 247 ? 14.175 3.575 -23.066 1.00 63.22 247 ALA A N 1
ATOM 1965 C CA . ALA A 1 247 ? 13.672 3.912 -24.393 1.00 63.22 247 ALA A CA 1
ATOM 1966 C C . ALA A 1 247 ? 12.624 5.042 -24.357 1.00 63.22 247 ALA A C 1
ATOM 1968 O O . ALA A 1 247 ? 12.725 5.969 -25.160 1.00 63.22 247 ALA A O 1
ATOM 1969 N N . VAL A 1 248 ? 11.651 5.001 -23.437 1.00 64.31 248 VAL A N 1
ATOM 1970 C CA . VAL A 1 248 ? 10.608 6.037 -23.275 1.00 64.31 248 VAL A CA 1
ATOM 1971 C C . VAL A 1 248 ? 11.209 7.382 -22.868 1.00 64.31 248 VAL A C 1
ATOM 1973 O O . VAL A 1 248 ? 10.914 8.393 -23.503 1.00 64.31 248 VAL A O 1
ATOM 1976 N N . TYR A 1 249 ? 12.113 7.390 -21.885 1.00 57.84 249 TYR A N 1
ATOM 1977 C CA . TYR A 1 249 ? 12.879 8.570 -21.467 1.00 57.84 249 TYR A CA 1
ATOM 1978 C C . TYR A 1 249 ? 13.610 9.218 -22.653 1.00 57.84 249 TYR A C 1
ATOM 1980 O O . TYR A 1 249 ? 13.678 10.438 -22.791 1.00 57.84 249 TYR A O 1
ATOM 1988 N N . HIS A 1 250 ? 14.090 8.388 -23.577 1.00 55.28 250 HIS A N 1
ATOM 1989 C CA . HIS A 1 250 ? 14.696 8.807 -24.833 1.00 55.28 250 HIS A CA 1
ATOM 1990 C C . HIS A 1 250 ? 13.706 8.872 -26.014 1.00 55.28 250 HIS A C 1
ATOM 1992 O O . HIS A 1 250 ? 14.089 8.694 -27.172 1.00 55.28 250 HIS A O 1
ATOM 1998 N N . GLY A 1 251 ? 12.430 9.154 -25.756 1.00 54.34 251 GLY A N 1
ATOM 1999 C CA . GLY A 1 251 ? 11.457 9.525 -26.783 1.00 54.34 251 GLY A CA 1
ATOM 2000 C C . GLY A 1 251 ? 10.798 8.367 -27.536 1.00 54.34 251 GLY A C 1
ATOM 2001 O O . GLY A 1 251 ? 10.170 8.610 -28.571 1.00 54.34 251 GLY A O 1
ATOM 2002 N N . PHE A 1 252 ? 10.896 7.123 -27.058 1.00 59.25 252 PHE A N 1
ATOM 2003 C CA . PHE A 1 252 ? 10.031 6.053 -27.554 1.00 59.25 252 PHE A CA 1
ATOM 2004 C C . PHE A 1 252 ? 8.579 6.325 -27.156 1.00 59.25 252 PHE A C 1
ATOM 2006 O O . PHE A 1 252 ? 8.263 6.484 -25.982 1.00 59.25 252 PHE A O 1
ATOM 2013 N N . THR A 1 253 ? 7.693 6.374 -28.147 1.00 61.41 253 THR A N 1
ATOM 2014 C CA . THR A 1 253 ? 6.277 6.748 -27.975 1.00 61.41 253 THR A CA 1
ATOM 2015 C C . THR A 1 253 ? 5.307 5.617 -28.322 1.00 61.41 253 THR A C 1
ATOM 2017 O O . THR A 1 253 ? 4.096 5.811 -28.228 1.00 61.41 253 THR A O 1
ATOM 2020 N N . SER A 1 254 ? 5.815 4.445 -28.726 1.00 66.12 254 SER A N 1
ATOM 2021 C CA . SER A 1 254 ? 4.978 3.269 -29.000 1.00 66.12 254 SER A CA 1
ATOM 2022 C C . SER A 1 254 ? 4.659 2.494 -27.721 1.00 66.12 254 SER A C 1
ATOM 2024 O O . SER A 1 254 ? 5.095 2.840 -26.623 1.00 66.12 254 SER A O 1
ATOM 2026 N N . THR A 1 255 ? 3.882 1.420 -27.853 1.00 71.00 255 THR A N 1
ATOM 2027 C CA . THR A 1 255 ? 3.455 0.617 -26.707 1.00 71.00 255 THR A CA 1
ATOM 2028 C C . THR A 1 255 ? 4.568 -0.309 -26.203 1.00 71.00 255 THR A C 1
ATOM 2030 O O . THR A 1 255 ? 5.475 -0.698 -26.942 1.00 71.00 255 THR A O 1
ATOM 2033 N N . ARG A 1 256 ? 4.465 -0.753 -24.944 1.00 70.88 256 ARG A N 1
ATOM 2034 C CA . ARG A 1 256 ? 5.340 -1.801 -24.384 1.00 70.88 256 ARG A CA 1
ATOM 2035 C C . ARG A 1 256 ? 5.267 -3.113 -25.174 1.00 70.88 256 ARG A C 1
ATOM 2037 O O . ARG A 1 256 ? 6.256 -3.833 -25.257 1.00 70.88 256 ARG A O 1
ATOM 2044 N N . ALA A 1 257 ? 4.118 -3.418 -25.781 1.00 70.06 257 ALA A N 1
ATOM 2045 C CA . ALA A 1 257 ? 3.973 -4.582 -26.651 1.00 70.06 257 ALA A CA 1
ATOM 2046 C C . ALA A 1 257 ? 4.835 -4.453 -27.918 1.00 70.06 257 ALA A C 1
ATOM 2048 O O . ALA A 1 257 ? 5.495 -5.421 -28.294 1.00 70.06 257 ALA A O 1
ATOM 2049 N N . ASP A 1 258 ? 4.896 -3.261 -28.520 1.00 65.12 258 ASP A N 1
ATOM 2050 C CA . ASP A 1 258 ? 5.753 -2.990 -29.682 1.00 65.12 258 ASP A CA 1
ATOM 2051 C C . ASP A 1 258 ? 7.236 -3.077 -29.307 1.00 65.12 258 ASP A C 1
ATOM 2053 O O . ASP A 1 258 ? 8.015 -3.713 -30.017 1.00 65.12 258 ASP A O 1
ATOM 2057 N N . PHE A 1 259 ? 7.614 -2.516 -28.151 1.00 70.94 259 PHE A N 1
ATOM 2058 C CA . PHE A 1 259 ? 8.972 -2.640 -27.613 1.00 70.94 259 PHE A CA 1
ATOM 2059 C C . PHE A 1 259 ? 9.368 -4.104 -27.396 1.00 70.94 259 PHE A C 1
ATOM 2061 O O . PHE A 1 259 ? 10.405 -4.546 -27.886 1.00 70.94 259 PHE A O 1
ATOM 2068 N N . ASN A 1 260 ? 8.523 -4.880 -26.711 1.00 70.88 260 ASN A N 1
ATOM 2069 C CA . ASN A 1 260 ? 8.777 -6.296 -26.451 1.00 70.88 260 ASN A CA 1
ATOM 2070 C C . ASN A 1 260 ? 8.836 -7.106 -27.750 1.00 70.88 260 ASN A C 1
ATOM 2072 O O . ASN A 1 260 ? 9.665 -8.002 -27.875 1.00 70.88 260 ASN A O 1
ATOM 2076 N N . SER A 1 261 ? 7.980 -6.796 -28.727 1.00 65.81 261 SER A N 1
ATOM 2077 C CA . SER A 1 261 ? 8.023 -7.413 -30.054 1.00 65.81 261 SER A CA 1
ATOM 2078 C C . SER A 1 261 ? 9.377 -7.154 -30.721 1.00 65.81 261 SER A C 1
ATOM 2080 O O . SER A 1 261 ? 10.066 -8.104 -31.091 1.00 65.81 261 SER A O 1
ATOM 2082 N N . ALA A 1 262 ? 9.828 -5.895 -30.760 1.00 58.00 262 ALA A N 1
ATOM 2083 C CA . ALA A 1 262 ? 11.130 -5.515 -31.309 1.00 58.00 262 ALA A CA 1
ATOM 2084 C C . ALA A 1 262 ? 12.312 -6.165 -30.561 1.00 58.00 262 ALA A C 1
ATOM 2086 O O . ALA A 1 262 ? 13.266 -6.615 -31.195 1.00 58.00 262 ALA A O 1
ATOM 2087 N N . TYR A 1 263 ? 12.235 -6.275 -29.230 1.00 59.81 263 TYR A N 1
ATOM 2088 C CA . TYR A 1 263 ? 13.243 -6.958 -28.412 1.00 59.81 263 TYR A CA 1
ATOM 2089 C C . TYR A 1 263 ? 13.279 -8.479 -28.677 1.00 59.81 263 TYR A C 1
ATOM 2091 O O . TYR A 1 263 ? 14.337 -9.111 -28.683 1.00 59.81 263 TYR A O 1
ATOM 2099 N N . ASN A 1 264 ? 12.129 -9.101 -28.925 1.00 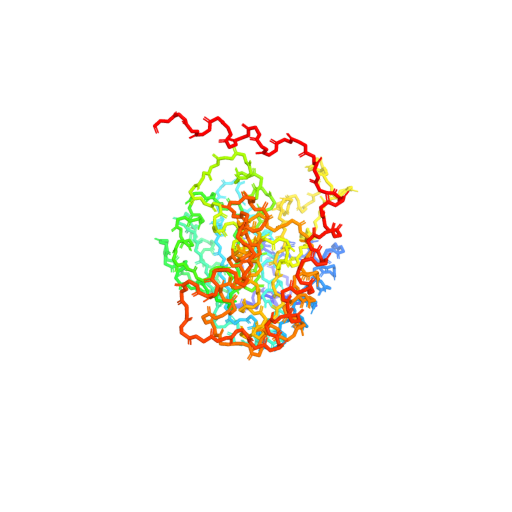61.94 264 ASN A N 1
ATOM 2100 C CA . ASN A 1 264 ? 12.036 -10.549 -29.118 1.00 61.94 264 ASN A CA 1
ATOM 2101 C C . ASN A 1 264 ? 12.376 -11.009 -30.549 1.00 61.94 264 ASN A C 1
ATOM 2103 O O . ASN A 1 264 ? 12.613 -12.198 -30.759 1.00 61.94 264 ASN A O 1
ATOM 2107 N N . PHE A 1 265 ? 12.485 -10.096 -31.522 1.00 56.47 265 PHE A N 1
ATOM 2108 C CA . PHE A 1 265 ? 13.010 -10.372 -32.869 1.00 56.47 265 PHE A CA 1
ATOM 2109 C C . PHE A 1 265 ? 14.555 -10.466 -32.879 1.00 56.47 265 PHE A C 1
ATOM 2111 O O . PHE A 1 265 ? 15.247 -9.652 -33.488 1.00 56.47 265 PHE A O 1
ATOM 2118 N N . ASP A 1 266 ? 15.108 -11.473 -32.191 1.00 47.88 266 ASP A N 1
ATOM 2119 C CA . ASP A 1 266 ? 16.544 -11.816 -32.122 1.00 47.88 266 ASP A CA 1
ATOM 2120 C C . ASP A 1 266 ? 17.478 -10.774 -31.463 1.00 47.88 266 ASP A C 1
ATOM 2122 O O . ASP A 1 266 ? 18.693 -10.986 -31.409 1.00 47.88 266 ASP A O 1
ATOM 2126 N N . PHE A 1 267 ? 16.957 -9.677 -30.899 1.00 52.19 267 PHE A N 1
ATOM 2127 C CA . PHE A 1 267 ? 17.770 -8.647 -30.237 1.00 52.19 267 PHE A CA 1
ATOM 2128 C C . PHE A 1 267 ? 18.496 -9.183 -28.987 1.00 52.19 267 PHE A C 1
ATOM 2130 O O . PHE A 1 267 ? 19.669 -8.876 -28.759 1.00 52.19 267 PHE A O 1
ATOM 2137 N N . GLY A 1 268 ? 17.836 -10.058 -28.219 1.00 45.66 268 GLY A N 1
ATOM 2138 C CA . GLY A 1 268 ? 18.411 -10.724 -27.043 1.00 45.66 268 GLY A CA 1
ATOM 2139 C C . GLY A 1 268 ? 19.590 -11.667 -27.337 1.00 45.66 268 GLY A C 1
ATOM 2140 O O . GLY A 1 268 ? 20.325 -12.022 -26.420 1.00 45.66 268 GLY A O 1
ATOM 2141 N N . LEU A 1 269 ? 19.811 -12.053 -28.603 1.00 53.69 269 LEU A N 1
ATOM 2142 C CA . LEU A 1 269 ? 20.922 -12.924 -29.019 1.00 53.69 269 LEU A CA 1
ATOM 2143 C C . LEU A 1 269 ? 22.232 -12.159 -29.262 1.00 53.69 269 LEU A C 1
ATOM 2145 O O . LEU A 1 269 ? 23.280 -12.771 -29.480 1.00 53.69 269 LEU A O 1
ATOM 2149 N N . PHE A 1 270 ? 22.194 -10.826 -29.243 1.00 51.62 270 PHE A N 1
ATOM 2150 C CA . PHE A 1 270 ? 23.387 -10.002 -29.379 1.00 51.62 270 PHE A CA 1
ATOM 2151 C C . PHE A 1 270 ? 24.050 -9.735 -28.025 1.00 51.62 270 PHE A C 1
ATOM 2153 O O . PHE A 1 270 ? 23.403 -9.779 -26.981 1.00 51.62 270 PHE A O 1
ATOM 2160 N N . SER A 1 271 ? 25.350 -9.416 -28.031 1.00 52.56 271 SER A N 1
ATOM 2161 C CA . SER A 1 271 ? 26.052 -9.015 -26.807 1.00 52.56 271 SER A CA 1
ATOM 2162 C C . SER A 1 271 ? 25.418 -7.764 -26.190 1.00 52.56 271 SER A C 1
ATOM 2164 O O . SER A 1 271 ? 24.908 -6.906 -26.908 1.00 52.56 271 SER A O 1
ATOM 2166 N N . GLU A 1 272 ? 25.491 -7.617 -24.867 1.00 49.28 272 GLU A N 1
ATOM 2167 C CA . GLU A 1 272 ? 24.940 -6.467 -24.128 1.00 49.28 272 GLU A CA 1
ATOM 2168 C C . GLU A 1 272 ? 25.403 -5.113 -24.705 1.00 49.28 272 GLU A C 1
ATOM 2170 O O . GLU A 1 272 ? 24.618 -4.184 -24.891 1.00 49.28 272 GLU A O 1
ATOM 2175 N N . ALA A 1 273 ? 26.670 -5.033 -25.127 1.00 47.81 273 ALA A N 1
ATOM 2176 C CA . ALA A 1 273 ? 27.220 -3.863 -25.809 1.00 47.81 273 ALA A CA 1
ATOM 2177 C C . ALA A 1 273 ? 26.524 -3.545 -27.148 1.00 47.81 273 ALA A C 1
ATOM 2179 O O . ALA A 1 273 ? 26.463 -2.384 -27.545 1.00 47.81 273 ALA A O 1
ATOM 2180 N N . PHE A 1 274 ? 26.029 -4.553 -27.866 1.00 47.06 274 PHE A N 1
ATOM 2181 C CA . PHE A 1 274 ? 25.300 -4.393 -29.123 1.00 47.06 274 PHE A CA 1
ATOM 2182 C C . PHE A 1 274 ? 23.815 -4.092 -28.890 1.00 47.06 274 PHE A C 1
ATOM 2184 O O . PHE A 1 274 ? 23.264 -3.243 -29.585 1.00 47.06 274 PHE A O 1
ATOM 2191 N N . GLN A 1 275 ? 23.204 -4.703 -27.872 1.00 52.12 275 GLN A N 1
ATOM 2192 C CA . GLN A 1 275 ? 21.847 -4.385 -27.419 1.00 52.12 275 GLN A CA 1
ATOM 2193 C C . GLN A 1 275 ? 21.730 -2.898 -27.048 1.00 52.12 275 GLN A C 1
ATOM 2195 O O . GLN A 1 275 ? 20.935 -2.163 -27.635 1.00 52.12 275 GLN A O 1
ATOM 2200 N N . ASN A 1 276 ? 22.620 -2.410 -26.180 1.00 48.62 276 ASN A N 1
ATOM 2201 C CA . ASN A 1 276 ? 22.667 -0.996 -25.806 1.00 48.62 276 ASN A CA 1
ATOM 2202 C C . ASN A 1 276 ? 22.858 -0.096 -27.041 1.00 48.62 276 ASN A C 1
ATOM 2204 O O . ASN A 1 276 ? 22.131 0.876 -27.218 1.00 48.62 276 ASN A O 1
ATOM 2208 N N . ARG A 1 277 ? 23.765 -0.450 -27.966 1.00 50.81 277 ARG A N 1
ATOM 2209 C CA . ARG A 1 277 ? 23.979 0.299 -29.225 1.00 50.81 277 ARG A CA 1
ATOM 2210 C C . ARG A 1 277 ? 22.755 0.338 -30.136 1.00 50.81 277 ARG A C 1
ATOM 2212 O O . ARG A 1 277 ? 22.569 1.334 -30.830 1.00 50.81 277 ARG A O 1
ATOM 2219 N N . ALA A 1 278 ? 21.955 -0.718 -30.176 1.00 51.56 278 ALA A N 1
ATOM 2220 C CA . ALA A 1 278 ? 20.759 -0.788 -31.000 1.00 51.56 278 ALA A CA 1
ATOM 2221 C C . ALA A 1 278 ? 19.610 0.048 -30.404 1.00 51.56 278 ALA A C 1
ATOM 2223 O O . ALA A 1 278 ? 18.963 0.772 -31.158 1.00 51.56 278 ALA A O 1
ATOM 2224 N N . ILE A 1 279 ? 19.461 0.077 -29.072 1.00 51.78 279 ILE A N 1
ATOM 2225 C CA . ILE A 1 279 ? 18.607 1.051 -28.364 1.00 51.78 279 ILE A CA 1
ATOM 2226 C C . ILE A 1 279 ? 19.070 2.484 -28.671 1.00 51.78 279 ILE A C 1
ATOM 2228 O O . ILE A 1 279 ? 18.274 3.295 -29.135 1.00 51.78 279 ILE A O 1
ATOM 2232 N N . TYR A 1 280 ? 20.371 2.784 -28.550 1.00 47.75 280 TYR A N 1
ATOM 2233 C CA . TYR A 1 280 ? 20.918 4.107 -28.892 1.00 47.75 280 TYR A CA 1
ATOM 2234 C C . TYR A 1 280 ? 20.751 4.480 -30.374 1.00 47.75 280 TYR A C 1
ATOM 2236 O O . TYR A 1 280 ? 20.572 5.653 -30.687 1.00 47.75 280 TYR A O 1
ATOM 2244 N N . SER A 1 281 ? 20.792 3.512 -31.295 1.00 49.25 281 SER A N 1
ATOM 2245 C CA . SER A 1 281 ? 20.598 3.749 -32.736 1.00 49.25 281 SER A CA 1
ATOM 2246 C C . SER A 1 281 ? 19.132 4.015 -33.073 1.00 49.25 281 SER A C 1
ATOM 2248 O O . SER A 1 281 ? 18.841 4.881 -33.892 1.00 49.25 281 SER A O 1
ATOM 2250 N N . PHE A 1 282 ? 18.216 3.313 -32.409 1.00 51.03 282 PHE A N 1
ATOM 2251 C CA . PHE A 1 282 ? 16.778 3.535 -32.506 1.00 51.03 282 PHE A CA 1
ATOM 2252 C C . PHE A 1 282 ? 16.386 4.913 -31.940 1.00 51.03 282 PHE A C 1
ATOM 2254 O O . PHE A 1 282 ? 15.708 5.690 -32.612 1.00 51.03 282 PHE A O 1
ATOM 2261 N N . ILE A 1 283 ? 16.939 5.275 -30.778 1.00 46.00 283 ILE A N 1
ATOM 2262 C CA . ILE A 1 283 ? 16.863 6.622 -30.194 1.00 46.00 283 ILE A CA 1
ATOM 2263 C C . ILE A 1 283 ? 17.437 7.668 -31.173 1.00 46.00 283 ILE A C 1
ATOM 2265 O O . ILE A 1 283 ? 16.762 8.631 -31.528 1.00 46.00 283 ILE A O 1
ATOM 2269 N N . ALA A 1 284 ? 18.654 7.478 -31.694 1.00 45.88 284 ALA A N 1
ATOM 2270 C CA . ALA A 1 284 ? 19.290 8.418 -32.627 1.00 45.88 284 ALA A CA 1
ATOM 2271 C C . ALA A 1 284 ? 18.513 8.597 -33.947 1.00 45.88 284 ALA A C 1
ATOM 2273 O O . ALA A 1 284 ? 18.483 9.703 -34.502 1.00 45.88 284 ALA A O 1
ATOM 2274 N N . ALA A 1 285 ? 17.866 7.533 -34.435 1.00 47.56 285 ALA A N 1
ATOM 2275 C CA . ALA A 1 285 ? 17.016 7.554 -35.621 1.00 47.56 285 ALA A CA 1
ATOM 2276 C C . ALA A 1 285 ? 15.686 8.294 -35.382 1.00 47.56 285 ALA A C 1
ATOM 2278 O O . ALA A 1 285 ? 15.241 9.030 -36.267 1.00 47.56 285 ALA A O 1
ATOM 2279 N N . LEU A 1 286 ? 15.093 8.172 -34.186 1.00 44.53 286 LEU A N 1
ATOM 2280 C CA . LEU A 1 286 ? 13.933 8.963 -33.750 1.00 44.53 286 LEU A CA 1
ATOM 2281 C C . LEU A 1 286 ? 14.275 10.458 -33.586 1.00 44.53 286 LEU A C 1
ATOM 2283 O O . LEU A 1 286 ? 13.497 11.316 -34.001 1.00 44.53 286 LEU A O 1
ATOM 2287 N N . TYR A 1 287 ? 15.467 10.788 -33.074 1.00 42.69 287 TYR A N 1
ATOM 2288 C CA . TYR A 1 287 ? 15.932 12.170 -32.852 1.00 42.69 287 TYR A CA 1
ATOM 2289 C C . TYR A 1 287 ? 16.504 12.885 -34.093 1.00 42.69 287 TYR A C 1
ATOM 2291 O O . TYR A 1 287 ? 16.884 14.055 -34.005 1.00 42.69 287 TYR A O 1
ATOM 2299 N N . ASN A 1 288 ? 16.564 12.229 -35.259 1.00 49.53 288 ASN A N 1
ATOM 2300 C CA . ASN A 1 288 ? 17.094 12.793 -36.512 1.00 49.53 288 ASN A CA 1
ATOM 2301 C C . ASN A 1 288 ? 18.522 13.379 -36.377 1.00 49.53 288 ASN A C 1
ATOM 2303 O O . ASN A 1 288 ? 18.859 14.370 -37.032 1.00 49.53 288 ASN A O 1
ATOM 2307 N N . LEU A 1 289 ? 19.366 12.793 -35.517 1.00 41.59 289 LEU A N 1
ATOM 2308 C CA . LEU A 1 289 ? 20.730 13.287 -35.271 1.00 41.59 289 LEU A CA 1
ATOM 2309 C C . LEU A 1 289 ? 21.803 12.649 -36.157 1.00 41.59 289 LEU A C 1
ATOM 2311 O O . LEU A 1 289 ? 22.915 13.169 -36.221 1.00 41.59 289 LEU A O 1
ATOM 2315 N N . THR A 1 290 ? 21.487 11.611 -36.929 1.00 40.56 290 THR A N 1
ATOM 2316 C CA . THR A 1 290 ? 22.425 11.072 -37.916 1.00 40.56 290 THR A CA 1
ATOM 2317 C C . THR A 1 290 ? 21.716 10.617 -39.187 1.00 40.56 290 THR A C 1
ATOM 2319 O O . THR A 1 290 ? 21.028 9.606 -39.229 1.00 40.56 290 THR A O 1
ATOM 2322 N N . LYS A 1 291 ? 22.020 11.286 -40.306 1.00 47.06 291 LYS A N 1
ATOM 2323 C CA . LYS A 1 291 ? 21.913 10.710 -41.663 1.00 47.06 291 LYS A CA 1
ATOM 2324 C C . LYS A 1 291 ? 22.944 9.586 -41.899 1.00 47.06 291 LYS A C 1
ATOM 2326 O O . LYS A 1 291 ? 23.395 9.379 -43.022 1.00 47.06 291 LYS A O 1
ATOM 2331 N N . ILE A 1 292 ? 23.395 8.921 -40.843 1.00 44.53 292 ILE A N 1
ATOM 2332 C CA . ILE A 1 292 ? 24.411 7.880 -40.911 1.00 44.53 292 ILE A CA 1
ATOM 2333 C C . ILE A 1 292 ? 23.645 6.576 -40.772 1.00 44.53 292 ILE A C 1
ATOM 2335 O O . ILE A 1 292 ? 23.196 6.237 -39.682 1.00 44.53 292 ILE A O 1
ATOM 2339 N N . LEU A 1 293 ? 23.461 5.892 -41.904 1.00 51.16 293 LEU A N 1
ATOM 2340 C CA . LEU A 1 293 ? 22.977 4.513 -41.938 1.00 51.16 293 LEU A CA 1
ATOM 2341 C C . LEU A 1 293 ? 23.785 3.693 -40.927 1.00 51.16 293 LEU A C 1
ATOM 2343 O O . LEU A 1 293 ? 25.000 3.883 -40.819 1.00 51.16 293 LEU A O 1
ATOM 2347 N N . PHE A 1 294 ? 23.131 2.801 -40.189 1.00 46.81 294 PHE A N 1
ATOM 2348 C CA . PHE A 1 294 ? 23.758 2.004 -39.134 1.00 46.81 294 PHE A CA 1
ATOM 2349 C C . PHE A 1 294 ? 25.025 1.294 -39.648 1.00 46.81 294 PHE A C 1
ATOM 2351 O O . PHE A 1 294 ? 26.054 1.286 -38.966 1.00 46.81 294 PHE A O 1
ATOM 2358 N N . GLY A 1 295 ? 25.033 0.868 -40.917 1.00 47.97 295 GLY A N 1
ATOM 2359 C CA . GLY A 1 295 ? 26.229 0.318 -41.554 1.00 47.97 295 GLY A CA 1
ATOM 2360 C C . GLY A 1 295 ? 27.444 1.253 -41.709 1.00 47.97 295 GLY A C 1
ATOM 2361 O O . GLY A 1 295 ? 28.581 0.786 -41.626 1.00 47.97 295 GLY A O 1
ATOM 2362 N N . LEU A 1 296 ? 27.254 2.569 -41.860 1.00 48.41 296 LEU A N 1
ATOM 2363 C CA . LEU A 1 296 ? 28.352 3.552 -41.879 1.00 48.41 296 LEU A CA 1
ATOM 2364 C C . LEU A 1 296 ? 28.945 3.763 -40.477 1.00 48.41 296 LEU A C 1
ATOM 2366 O O . LEU A 1 296 ? 30.150 3.967 -40.334 1.00 48.41 296 LEU A O 1
ATOM 2370 N N . TYR A 1 297 ? 28.119 3.675 -39.435 1.00 45.34 297 TYR A N 1
ATOM 2371 C CA . TYR A 1 297 ? 28.569 3.816 -38.051 1.00 45.34 297 TYR A CA 1
ATOM 2372 C C . TYR A 1 297 ? 29.360 2.582 -37.585 1.00 45.34 297 TYR A C 1
ATOM 2374 O O . TYR A 1 297 ? 30.437 2.718 -37.004 1.00 45.34 297 TYR A O 1
ATOM 2382 N N . VAL A 1 298 ? 28.895 1.371 -37.922 1.00 44.44 298 VAL A N 1
ATOM 2383 C CA . VAL A 1 298 ? 29.598 0.112 -37.602 1.00 44.44 298 VAL A CA 1
ATOM 2384 C C . VAL A 1 298 ? 30.973 0.044 -38.273 1.00 44.44 298 VAL A C 1
ATOM 2386 O O . VAL A 1 298 ? 31.948 -0.301 -37.609 1.00 44.44 298 VAL A O 1
ATOM 2389 N N . GLY A 1 299 ? 31.082 0.462 -39.540 1.00 50.47 299 GLY A N 1
ATOM 2390 C CA . GLY A 1 299 ? 32.368 0.527 -40.243 1.00 50.47 299 GLY A CA 1
ATOM 2391 C C . GLY A 1 299 ? 33.355 1.555 -39.671 1.00 50.47 299 GLY A C 1
ATOM 2392 O O . GLY A 1 299 ? 34.555 1.435 -39.904 1.00 50.47 299 GLY A O 1
ATOM 2393 N N . THR A 1 300 ? 32.872 2.542 -38.909 1.00 45.00 300 THR A N 1
ATOM 2394 C CA . THR A 1 300 ? 33.705 3.606 -38.321 1.00 45.00 300 THR A CA 1
ATOM 2395 C C . THR A 1 300 ? 34.252 3.227 -36.936 1.00 45.00 300 THR A C 1
ATOM 2397 O O . THR A 1 300 ? 35.330 3.684 -36.564 1.00 45.00 300 THR A O 1
ATOM 2400 N N . TYR A 1 301 ? 33.547 2.377 -36.174 1.00 41.53 301 TYR A N 1
ATOM 2401 C CA . TYR A 1 301 ? 33.832 2.155 -34.744 1.00 41.53 301 TYR A CA 1
ATOM 2402 C C . TYR A 1 301 ? 34.030 0.688 -34.318 1.00 41.53 301 TYR A C 1
ATOM 2404 O O . TYR A 1 301 ? 34.270 0.429 -33.138 1.00 41.53 301 TYR A O 1
ATOM 2412 N N . GLY A 1 302 ? 33.962 -0.285 -35.234 1.00 45.78 302 GLY A N 1
ATOM 2413 C CA . GLY A 1 302 ? 34.264 -1.691 -34.945 1.00 45.78 302 GLY A CA 1
ATOM 2414 C C . GLY A 1 302 ? 35.112 -2.337 -36.047 1.00 45.78 302 GLY A C 1
ATOM 2415 O O . GLY A 1 302 ? 34.765 -2.214 -37.219 1.00 45.78 302 GLY A O 1
ATOM 2416 N N . PRO A 1 303 ? 36.211 -3.046 -35.726 1.00 42.75 303 PRO A N 1
ATOM 2417 C CA . PRO A 1 303 ? 36.930 -3.824 -36.726 1.00 42.75 303 PRO A CA 1
ATOM 2418 C C . PRO A 1 303 ? 36.086 -5.047 -37.114 1.00 42.75 303 PRO A C 1
ATOM 2420 O O . PRO A 1 303 ? 36.008 -6.019 -36.367 1.00 42.75 303 PRO A O 1
ATOM 2423 N N . GLY A 1 304 ? 35.433 -4.994 -38.275 1.00 56.47 304 GLY A N 1
ATOM 2424 C CA . GLY A 1 304 ? 34.698 -6.131 -38.830 1.00 56.47 304 GLY A CA 1
ATOM 2425 C C . GLY A 1 304 ? 33.584 -5.733 -39.795 1.00 56.47 304 GLY A C 1
ATOM 2426 O O . GLY A 1 304 ? 32.984 -4.668 -39.681 1.00 56.47 304 GLY A O 1
ATOM 2427 N N . SER A 1 305 ? 33.302 -6.609 -40.760 1.00 57.81 305 SER A N 1
ATOM 2428 C CA . SER A 1 305 ? 32.135 -6.513 -41.640 1.00 57.81 305 SER A CA 1
ATOM 2429 C C . SER A 1 305 ? 30.854 -6.876 -40.887 1.00 57.81 305 SER A C 1
ATOM 2431 O O . SER A 1 305 ? 30.843 -7.840 -40.123 1.00 57.81 305 SER A O 1
ATOM 2433 N N . ILE A 1 306 ? 29.768 -6.155 -41.164 1.00 56.69 306 ILE A N 1
ATOM 2434 C CA . ILE A 1 306 ? 28.438 -6.385 -40.584 1.00 56.69 306 ILE A CA 1
ATOM 2435 C C . ILE A 1 306 ? 27.965 -7.808 -40.912 1.00 56.69 306 ILE A C 1
ATOM 2437 O O . ILE A 1 306 ? 27.999 -8.220 -42.077 1.00 56.69 306 ILE A O 1
ATOM 2441 N N . THR A 1 307 ? 27.512 -8.556 -39.906 1.00 62.50 307 THR A N 1
ATOM 2442 C CA . THR A 1 307 ? 26.976 -9.910 -40.097 1.00 62.50 307 THR A CA 1
ATOM 2443 C C . THR A 1 307 ? 25.616 -9.865 -40.797 1.00 62.50 307 THR A C 1
ATOM 2445 O O . THR A 1 307 ? 24.886 -8.878 -40.722 1.00 62.50 307 THR A O 1
ATOM 2448 N N . ASP A 1 308 ? 25.219 -10.946 -41.467 1.00 62.53 308 ASP A N 1
ATOM 2449 C CA . ASP A 1 308 ? 23.914 -10.989 -42.145 1.00 62.53 308 ASP A CA 1
ATOM 2450 C C . ASP A 1 308 ? 22.733 -10.899 -41.166 1.00 62.53 308 ASP A C 1
ATOM 2452 O O . ASP A 1 308 ? 21.666 -10.395 -41.511 1.00 62.53 308 ASP A O 1
ATOM 2456 N N . GLN A 1 309 ? 22.931 -11.313 -39.913 1.00 53.72 309 GLN A N 1
ATOM 2457 C CA . GLN A 1 309 ? 21.958 -11.110 -38.842 1.00 53.72 309 GLN A CA 1
ATOM 2458 C C . GLN A 1 309 ? 21.786 -9.621 -38.506 1.00 53.72 309 GLN A C 1
ATOM 2460 O O . GLN A 1 309 ? 20.660 -9.150 -38.389 1.00 53.72 309 GLN A O 1
ATOM 2465 N N . GLN A 1 310 ? 22.883 -8.861 -38.444 1.00 52.41 310 GLN A N 1
ATOM 2466 C CA . GLN A 1 310 ? 22.851 -7.416 -38.203 1.00 52.41 310 GLN A CA 1
ATOM 2467 C C . GLN A 1 310 ? 22.207 -6.650 -39.369 1.00 52.41 310 GLN A C 1
ATOM 2469 O O . GLN A 1 310 ? 21.449 -5.717 -39.130 1.00 52.41 310 GLN A O 1
ATOM 2474 N N . LYS A 1 311 ? 22.433 -7.077 -40.621 1.00 60.31 311 LYS A N 1
ATOM 2475 C CA . LYS A 1 311 ? 21.769 -6.490 -41.803 1.00 60.31 311 LYS A CA 1
ATOM 2476 C C . LYS A 1 311 ? 20.256 -6.717 -41.794 1.00 60.31 311 LYS A C 1
ATOM 2478 O O . LYS A 1 311 ? 19.494 -5.816 -42.137 1.00 60.31 311 LYS A O 1
ATOM 2483 N N . ARG A 1 312 ? 19.815 -7.919 -41.404 1.00 59.06 312 ARG A N 1
ATOM 2484 C CA . ARG A 1 312 ? 18.384 -8.239 -41.261 1.00 59.06 312 ARG A CA 1
ATOM 2485 C C . ARG A 1 312 ? 17.732 -7.403 -40.164 1.00 59.06 312 ARG A C 1
ATOM 2487 O O . ARG A 1 312 ? 16.663 -6.855 -40.400 1.00 59.06 312 ARG A O 1
ATOM 2494 N N . TYR A 1 313 ? 18.406 -7.245 -39.025 1.00 51.84 313 TYR A N 1
ATOM 2495 C CA . TYR A 1 313 ? 17.949 -6.370 -37.946 1.00 51.84 313 TYR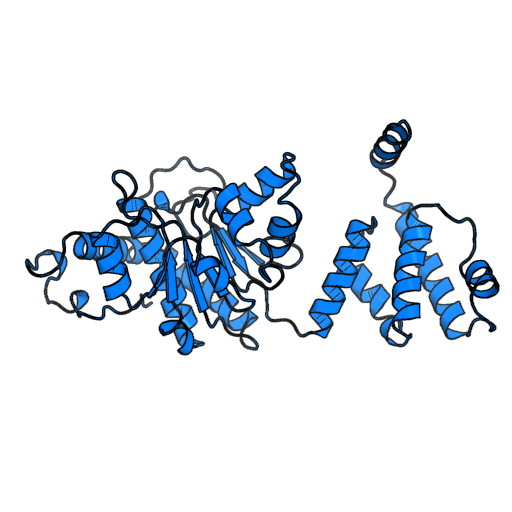 A CA 1
ATOM 2496 C C . TYR A 1 313 ? 17.850 -4.904 -38.396 1.00 51.84 313 TYR A C 1
ATOM 2498 O O . TYR A 1 313 ? 16.815 -4.277 -38.205 1.00 51.84 313 TYR A O 1
ATOM 2506 N N . GLU A 1 314 ? 18.879 -4.370 -39.066 1.00 57.69 314 GLU A N 1
ATOM 2507 C CA . GLU A 1 314 ? 18.862 -3.003 -39.615 1.00 57.69 314 GLU A CA 1
ATOM 2508 C C . GLU A 1 314 ? 17.700 -2.799 -40.596 1.00 57.69 314 GLU A C 1
ATOM 2510 O O . GLU A 1 314 ? 17.034 -1.769 -40.556 1.00 57.69 314 GLU A O 1
ATOM 2515 N N . THR A 1 315 ? 17.415 -3.793 -41.439 1.00 59.69 315 THR A N 1
ATOM 2516 C CA . THR A 1 315 ? 16.278 -3.750 -42.371 1.00 59.69 315 THR A CA 1
ATOM 2517 C C . THR A 1 315 ? 14.948 -3.714 -41.614 1.00 59.69 315 THR A C 1
ATOM 2519 O O . THR A 1 315 ? 14.161 -2.802 -41.831 1.00 59.69 315 THR A O 1
ATOM 2522 N N . ALA A 1 316 ? 14.741 -4.620 -40.652 1.00 53.66 316 ALA A N 1
ATOM 2523 C CA . ALA A 1 316 ? 13.510 -4.685 -39.861 1.00 53.66 316 ALA A CA 1
ATOM 2524 C C . ALA A 1 316 ? 13.259 -3.414 -39.027 1.00 53.66 316 ALA A C 1
ATOM 2526 O O . ALA A 1 316 ? 12.130 -2.936 -38.945 1.00 53.66 316 ALA A O 1
ATOM 2527 N N . VAL A 1 317 ? 14.312 -2.833 -38.441 1.00 50.62 317 VAL A N 1
ATOM 2528 C CA . VAL A 1 317 ? 14.220 -1.562 -37.707 1.00 50.62 317 VAL A CA 1
ATOM 2529 C C . VAL A 1 317 ? 13.880 -0.407 -38.647 1.00 50.62 317 VAL A C 1
ATOM 2531 O O . VAL A 1 317 ? 13.044 0.423 -38.303 1.00 50.62 317 VAL A O 1
ATOM 2534 N N . ASN A 1 318 ? 14.492 -0.346 -39.831 1.00 54.12 318 ASN A N 1
ATOM 2535 C CA . ASN A 1 318 ? 14.185 0.695 -40.813 1.00 54.12 318 ASN A CA 1
ATOM 2536 C C . ASN A 1 318 ? 12.744 0.593 -41.327 1.00 54.12 318 ASN A C 1
ATOM 2538 O O . ASN A 1 318 ? 12.078 1.623 -41.424 1.00 54.12 318 ASN A O 1
ATOM 2542 N N . ASP A 1 319 ? 12.258 -0.619 -41.598 1.00 55.38 319 ASP A N 1
ATOM 2543 C CA . ASP A 1 319 ? 10.875 -0.864 -42.020 1.00 55.38 319 ASP A CA 1
ATOM 2544 C C . ASP A 1 319 ? 9.887 -0.439 -40.917 1.00 55.38 319 ASP A C 1
ATOM 2546 O O . ASP A 1 319 ? 8.956 0.320 -41.174 1.00 55.38 319 ASP A O 1
ATOM 2550 N N . HIS A 1 320 ? 10.159 -0.793 -39.655 1.00 47.44 320 HIS A N 1
ATOM 2551 C CA . HIS A 1 320 ? 9.334 -0.375 -38.517 1.00 47.44 320 HIS A CA 1
ATOM 2552 C C . HIS A 1 320 ? 9.359 1.149 -38.279 1.00 47.44 320 HIS A C 1
ATOM 2554 O O . HIS A 1 320 ? 8.329 1.756 -37.999 1.00 47.44 320 HIS A O 1
ATOM 2560 N N . ILE A 1 321 ? 10.515 1.810 -38.429 1.00 48.72 321 ILE A N 1
ATOM 2561 C CA . ILE A 1 321 ? 10.626 3.279 -38.334 1.00 48.72 321 ILE A CA 1
ATOM 2562 C C . ILE A 1 321 ? 9.807 3.972 -39.432 1.00 48.72 321 ILE A C 1
ATOM 2564 O O . ILE A 1 321 ? 9.267 5.056 -39.193 1.00 48.72 321 ILE A O 1
ATOM 2568 N N . L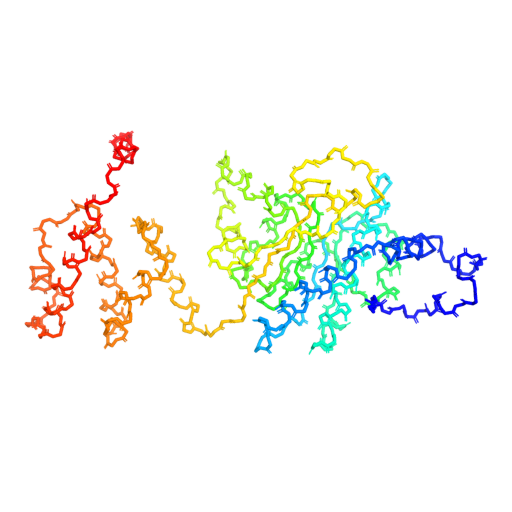EU A 1 322 ? 9.738 3.392 -40.633 1.00 51.28 322 LEU A N 1
ATOM 2569 C CA . LEU A 1 322 ? 8.925 3.921 -41.729 1.00 51.28 322 LEU A CA 1
ATOM 2570 C C . LEU A 1 322 ? 7.430 3.828 -41.402 1.00 51.28 322 LEU A C 1
ATOM 2572 O O . LEU A 1 322 ? 6.741 4.835 -41.557 1.00 51.28 322 LEU A O 1
ATOM 2576 N N . ASP A 1 323 ? 6.976 2.705 -40.844 1.00 47.78 323 ASP A N 1
ATOM 2577 C CA . ASP A 1 323 ? 5.586 2.521 -40.402 1.00 47.78 323 ASP A CA 1
ATOM 2578 C C . ASP A 1 323 ? 5.200 3.493 -39.265 1.00 47.78 323 ASP A C 1
ATOM 2580 O O . ASP A 1 323 ? 4.125 4.094 -39.272 1.00 47.78 323 ASP A O 1
ATOM 2584 N N . VAL A 1 324 ? 6.099 3.722 -38.300 1.00 43.00 324 VAL A N 1
ATOM 2585 C CA . VAL A 1 324 ? 5.872 4.619 -37.147 1.00 43.00 324 VAL A CA 1
ATOM 2586 C C . VAL A 1 324 ? 5.871 6.105 -37.554 1.00 43.00 324 VAL A C 1
ATOM 2588 O O . VAL A 1 324 ? 5.110 6.910 -37.003 1.00 43.00 324 VAL A O 1
ATOM 2591 N N . LYS A 1 325 ? 6.684 6.499 -38.548 1.00 46.56 325 LYS A N 1
ATOM 2592 C CA . LYS A 1 325 ? 6.755 7.884 -39.060 1.00 46.56 325 LYS A CA 1
ATOM 2593 C C . LYS A 1 325 ? 5.449 8.383 -39.677 1.00 46.56 325 LYS A C 1
ATOM 2595 O O . LYS A 1 325 ? 5.244 9.598 -39.702 1.00 46.56 325 LYS A O 1
ATOM 2600 N N . GLU A 1 326 ? 4.572 7.498 -40.142 1.00 47.78 326 GLU A N 1
ATOM 2601 C CA . GLU A 1 326 ? 3.281 7.891 -40.717 1.00 47.78 326 GLU A CA 1
ATOM 2602 C C . GLU A 1 326 ? 2.231 8.276 -39.651 1.00 47.78 326 GLU A C 1
ATOM 2604 O O . GLU A 1 326 ? 1.251 8.942 -39.983 1.00 47.78 326 GLU A O 1
ATOM 2609 N N . GLY A 1 327 ? 2.451 7.957 -38.365 1.00 41.28 327 GLY A N 1
ATOM 2610 C CA . GLY A 1 327 ? 1.460 8.166 -37.295 1.00 41.28 327 GLY A CA 1
ATOM 2611 C C . GLY A 1 327 ? 1.718 9.302 -36.287 1.00 41.28 327 GLY A C 1
ATOM 2612 O O . GLY A 1 327 ? 0.767 9.773 -35.667 1.00 41.28 327 GLY A O 1
ATOM 2613 N N . LEU A 1 328 ? 2.963 9.762 -36.086 1.00 40.88 328 LEU A N 1
ATOM 2614 C CA . LEU A 1 328 ? 3.354 10.452 -34.832 1.00 40.88 328 LEU A CA 1
ATOM 2615 C C . LEU A 1 328 ? 3.708 11.950 -34.906 1.00 40.88 328 LEU A C 1
ATOM 2617 O O . LEU A 1 328 ? 3.993 12.563 -33.875 1.00 40.88 328 LEU A O 1
ATOM 2621 N N . PHE A 1 329 ? 3.658 12.605 -36.068 1.00 43.41 329 PHE A N 1
ATOM 2622 C CA . PHE A 1 329 ? 4.000 14.035 -36.149 1.00 43.41 329 PHE A CA 1
ATOM 2623 C C . PHE A 1 329 ? 2.842 14.960 -35.722 1.00 43.41 329 PHE A C 1
ATOM 2625 O O . PHE A 1 329 ? 2.228 15.627 -36.552 1.00 43.41 329 PHE A O 1
ATOM 2632 N N . SER A 1 330 ? 2.586 15.077 -34.411 1.00 41.12 330 SER A N 1
ATOM 2633 C CA . SER A 1 330 ? 1.865 16.231 -33.847 1.00 41.12 330 SER A CA 1
ATOM 2634 C C . SER A 1 330 ? 2.876 17.275 -33.336 1.00 41.12 330 SER A C 1
ATOM 2636 O O . SER A 1 330 ? 3.696 17.032 -32.453 1.00 41.12 330 SER A O 1
ATOM 2638 N N . GLY A 1 331 ? 2.887 18.443 -33.981 1.00 40.59 331 GLY A N 1
ATOM 2639 C CA . GLY A 1 331 ? 3.994 19.410 -34.005 1.00 40.59 331 GLY A CA 1
ATOM 2640 C C . GLY A 1 331 ? 4.332 20.193 -32.728 1.00 40.59 331 GLY A C 1
ATOM 2641 O O . GLY A 1 331 ? 4.933 21.252 -32.850 1.00 40.59 331 GLY A O 1
ATOM 2642 N N . LYS A 1 332 ? 3.995 19.727 -31.519 1.00 43.75 332 LYS A N 1
ATOM 2643 C CA . LYS A 1 332 ? 4.265 20.480 -30.273 1.00 43.75 332 LYS A CA 1
ATOM 2644 C C . LYS A 1 332 ? 5.655 20.241 -29.656 1.00 43.75 332 LYS A C 1
ATOM 2646 O O . LYS A 1 332 ? 6.136 21.088 -28.913 1.00 43.75 332 LYS A O 1
ATOM 2651 N N . PHE A 1 333 ? 6.334 19.141 -29.988 1.00 36.72 333 PHE A N 1
ATOM 2652 C CA . PHE A 1 333 ? 7.595 18.745 -29.333 1.00 36.72 333 PHE A CA 1
ATOM 2653 C C . PHE A 1 333 ? 8.855 19.418 -29.922 1.00 36.72 333 PHE A C 1
ATOM 2655 O O . PHE A 1 333 ? 9.821 19.695 -29.213 1.00 36.72 333 PHE A O 1
ATOM 2662 N N . ILE A 1 334 ? 8.834 19.770 -31.214 1.00 39.56 334 ILE A N 1
ATOM 2663 C CA . ILE A 1 334 ? 9.954 20.454 -31.895 1.00 39.56 334 ILE A CA 1
ATOM 2664 C C . ILE A 1 334 ? 10.164 21.880 -31.356 1.00 39.56 334 ILE A C 1
ATOM 2666 O O . ILE A 1 334 ? 11.295 22.375 -31.333 1.00 39.56 334 ILE A O 1
ATOM 2670 N N . ASP A 1 335 ? 9.099 22.540 -30.906 1.00 40.03 335 ASP A N 1
ATOM 2671 C CA . ASP A 1 335 ? 9.169 23.926 -30.442 1.00 40.03 335 ASP A CA 1
ATOM 2672 C C . ASP A 1 335 ? 9.763 24.051 -29.027 1.00 40.03 335 ASP A C 1
ATOM 2674 O O . ASP A 1 335 ? 10.420 25.051 -28.735 1.00 40.03 335 ASP A O 1
ATOM 2678 N N . TYR A 1 336 ? 9.663 23.005 -28.197 1.00 36.59 336 TYR A N 1
ATOM 2679 C CA . TYR A 1 336 ? 10.284 22.947 -26.865 1.00 36.59 336 TYR A CA 1
ATOM 2680 C C . TYR A 1 336 ? 11.821 22.843 -26.925 1.00 36.59 336 TYR A C 1
ATOM 2682 O O . TYR A 1 336 ? 12.530 23.474 -26.148 1.00 36.59 336 TYR A O 1
ATOM 2690 N N . PHE A 1 337 ? 12.380 22.133 -27.912 1.00 34.19 337 PHE A N 1
ATOM 2691 C CA . PHE A 1 337 ? 13.841 22.038 -28.070 1.00 34.19 337 PHE A CA 1
ATOM 2692 C C . PHE A 1 337 ? 14.468 23.236 -28.798 1.00 34.19 337 PHE A C 1
ATOM 2694 O O . PHE A 1 337 ? 15.656 23.523 -28.626 1.00 34.19 337 PHE A O 1
ATOM 2701 N N . LYS A 1 338 ? 13.688 23.979 -29.596 1.00 38.81 338 LYS A N 1
ATOM 2702 C CA . LYS A 1 338 ? 14.162 25.223 -30.225 1.00 38.81 338 LYS A CA 1
ATOM 2703 C C . LYS A 1 338 ? 14.333 26.364 -29.218 1.00 38.81 338 LYS A C 1
ATOM 2705 O O . LYS A 1 338 ? 15.178 27.229 -29.448 1.00 38.81 338 LYS A O 1
ATOM 2710 N N . SER A 1 339 ? 13.591 26.364 -28.109 1.00 36.84 339 SER A N 1
ATOM 2711 C CA . SER A 1 339 ? 13.710 27.381 -27.055 1.00 36.84 339 SER A CA 1
ATOM 2712 C C . SER A 1 339 ? 14.873 27.121 -26.082 1.00 36.84 339 SER A C 1
ATOM 2714 O O . SER A 1 339 ? 15.421 28.078 -25.539 1.00 36.84 339 SER A O 1
ATOM 2716 N N . GLY A 1 340 ? 15.327 25.869 -25.930 1.00 32.94 340 GLY A N 1
ATOM 2717 C CA . GLY A 1 340 ? 16.417 25.479 -25.019 1.00 32.94 340 GLY A CA 1
ATOM 2718 C C . GLY A 1 340 ? 17.855 25.725 -25.511 1.00 32.94 340 GLY A C 1
ATOM 2719 O O . GLY A 1 340 ? 18.798 25.551 -24.748 1.00 32.94 340 GLY A O 1
ATOM 2720 N N . ARG A 1 341 ? 18.067 26.161 -26.764 1.00 33.91 341 ARG A N 1
ATOM 2721 C CA . ARG A 1 341 ? 19.410 26.436 -27.339 1.00 33.91 341 ARG A CA 1
ATOM 2722 C C . ARG A 1 341 ? 19.912 27.878 -27.166 1.00 33.91 341 ARG A C 1
ATOM 2724 O O . ARG A 1 341 ? 20.799 28.320 -27.897 1.00 33.91 341 ARG A O 1
ATOM 2731 N N . ARG A 1 342 ? 19.375 28.629 -26.203 1.00 35.53 342 ARG A N 1
ATOM 2732 C CA . ARG A 1 342 ? 19.978 29.889 -25.746 1.00 35.53 342 ARG A CA 1
ATOM 2733 C C . ARG A 1 342 ? 20.175 29.868 -24.236 1.00 35.53 342 ARG A C 1
ATOM 2735 O O . ARG A 1 342 ? 19.349 30.412 -23.510 1.00 35.53 342 ARG A O 1
ATOM 2742 N N . ARG A 1 343 ? 21.297 29.298 -23.805 1.00 31.34 343 ARG A N 1
ATOM 2743 C CA . ARG A 1 343 ? 22.158 29.819 -22.739 1.00 31.34 343 ARG A CA 1
ATOM 2744 C C . ARG A 1 343 ? 23.550 29.231 -22.883 1.00 31.34 343 ARG A C 1
ATOM 2746 O O . ARG A 1 343 ? 23.627 28.022 -23.185 1.00 31.34 343 ARG A O 1
#

pLDDT: mean 77.26, std 20.24, range [31.34, 98.56]

Sequence (343 aa):
MGFLNTGIPNDTAPDPLNNANVPELEKSLLRWKQEWLATQYPVELQKVVRRIIDDRDAQPISNAVCLGISGQQGTQDRDLLQFVVFSQIVAQLANANPILLSNIVVQDPQMTPDMRALFLNHGCQIMESPAAFAEVEPNTFLFSPFVEPMYLFLGLKDQSVDRLALFVGNGADLVRQVENGEPDDDDIVEDMLWDVYCEFRDLPCDRPNGKDYNDAGPMQGLQGLDMWWRKARTNDEHGQDERFRFAVYHGFTSTRADFNSAYNFDFGLFSEAFQNRAIYSFIAALYNLTKILFGLYVGTYGPGSITDQQKRYETAVNDHILDVKEGLFSGKFIDYFKSGRRR